Protein AF-A0AAU2WTQ1-F1 (afdb_monomer_lite)

Foldseek 3Di:
DDDCPPDPDALADAAADADPDPLQVLVLVLLVVCCVAFVDKDWPFKFKFKWKDAAPDDKIATPGARWHQFQLVRLLVVLVVLQVCLQPPDPALVLNVQSQVSSVCLQADSDQWDDRPRMIMGIFMWTKMWTDDPRDTAADTPSADDDPDLDLDPVDDDDFHSVRPMGDSPDHDHPSQVVVQVVCLQDADDDPVDDPLRRVLRNVLCVAQSGKDKGGKWKAKWWDDVVDTHTPDTTHSYLSVNLSVVLCCLQPNVQPDDDDPDDDHNVLSVVQSVVSVVDPPDQWDCGPNIIMGTHTMIIMWTAHPVGTDHDTPPGDHPDGRRDDAADAHSVSDGDPPD

Structure (mmCIF, N/CA/C/O backbone):
data_AF-A0AAU2WTQ1-F1
#
_entry.id   AF-A0AAU2WTQ1-F1
#
loop_
_atom_site.group_PDB
_atom_site.id
_atom_site.type_symbol
_atom_site.label_atom_id
_atom_site.label_alt_id
_atom_site.label_comp_id
_atom_site.label_asym_id
_atom_site.label_entity_id
_atom_site.label_seq_id
_atom_site.pdbx_PDB_ins_code
_atom_site.Cartn_x
_atom_site.Cartn_y
_atom_site.Cartn_z
_atom_site.occupancy
_atom_site.B_iso_or_equiv
_atom_site.auth_seq_id
_atom_site.auth_comp_id
_atom_site.auth_asym_id
_atom_site.auth_atom_id
_atom_site.pdbx_PDB_model_num
ATOM 1 N N . MET A 1 1 ? -28.868 28.189 7.511 1.00 34.69 1 MET A N 1
ATOM 2 C CA . MET A 1 1 ? -28.272 27.122 8.342 1.00 34.69 1 MET A CA 1
ATOM 3 C C . MET A 1 1 ? -29.114 25.874 8.141 1.00 34.69 1 MET A C 1
ATOM 5 O O . MET A 1 1 ? -30.040 25.641 8.902 1.00 34.69 1 MET A O 1
ATOM 9 N N . GLY A 1 2 ? -28.890 25.174 7.028 1.00 33.44 2 GLY A N 1
ATOM 10 C CA . GLY A 1 2 ? -29.500 23.871 6.776 1.00 33.44 2 GLY A CA 1
ATOM 11 C C . GLY A 1 2 ? -28.525 22.816 7.266 1.00 33.44 2 GLY A C 1
ATOM 12 O O . GLY A 1 2 ? -27.345 22.890 6.929 1.00 33.44 2 GLY A O 1
ATOM 13 N N . SER A 1 3 ? -28.996 21.916 8.120 1.00 38.94 3 SER A N 1
ATOM 14 C CA . SER A 1 3 ? -28.283 20.702 8.490 1.00 38.94 3 SER A CA 1
ATOM 15 C C . SER A 1 3 ? -27.959 19.929 7.216 1.00 38.94 3 SER A C 1
ATOM 17 O O . SER A 1 3 ? -28.867 19.487 6.514 1.00 38.94 3 SER A O 1
ATOM 19 N N . ASP A 1 4 ? -26.670 19.825 6.911 1.00 38.97 4 ASP A N 1
ATOM 20 C CA . ASP A 1 4 ? -26.111 19.071 5.792 1.00 38.97 4 ASP A CA 1
ATOM 21 C C . ASP A 1 4 ? -26.213 17.569 6.114 1.00 38.97 4 ASP A C 1
ATOM 23 O O . ASP A 1 4 ? -25.229 16.884 6.395 1.00 38.97 4 ASP A O 1
ATOM 27 N N . GLU A 1 5 ? -27.449 17.067 6.192 1.00 43.62 5 GLU A N 1
ATOM 28 C CA . GLU A 1 5 ? -27.736 15.638 6.245 1.00 43.62 5 GLU A CA 1
ATOM 29 C C . GLU A 1 5 ? -27.363 15.065 4.878 1.00 43.62 5 GLU A C 1
ATOM 31 O O . GLU A 1 5 ? -28.159 15.039 3.937 1.00 43.62 5 GLU A O 1
ATOM 36 N N . LYS A 1 6 ? -26.097 14.651 4.744 1.00 50.25 6 LYS A N 1
ATOM 37 C CA . LYS A 1 6 ? -25.659 13.855 3.599 1.00 50.25 6 LYS A CA 1
ATOM 38 C C . LYS A 1 6 ? -26.576 12.629 3.516 1.00 50.25 6 LYS A C 1
ATOM 40 O O . LYS A 1 6 ? -26.685 11.917 4.517 1.00 50.25 6 LYS A O 1
ATOM 45 N N . PRO A 1 7 ? -27.223 12.369 2.366 1.00 51.31 7 PRO A N 1
ATOM 46 C CA . PRO A 1 7 ? -28.137 11.245 2.251 1.00 51.31 7 PRO A CA 1
ATOM 47 C C . PRO A 1 7 ? -27.413 9.945 2.600 1.00 51.31 7 PRO A C 1
ATOM 49 O O . PRO A 1 7 ? -26.247 9.764 2.235 1.00 51.31 7 PRO A O 1
ATOM 52 N N . ASP A 1 8 ? -28.100 9.041 3.300 1.00 58.44 8 ASP A N 1
ATOM 53 C CA . ASP A 1 8 ? -27.553 7.729 3.633 1.00 58.44 8 ASP A CA 1
ATOM 54 C C . ASP A 1 8 ? -27.621 6.805 2.414 1.00 58.44 8 ASP A C 1
ATOM 56 O O . ASP A 1 8 ? -28.476 5.927 2.288 1.00 58.44 8 ASP A O 1
ATOM 60 N N . TRP A 1 9 ? -26.750 7.074 1.444 1.00 58.81 9 TRP A N 1
ATOM 61 C CA . TRP A 1 9 ? -26.576 6.206 0.292 1.00 58.81 9 TRP A CA 1
ATOM 62 C C . TRP A 1 9 ? -26.014 4.862 0.761 1.00 58.81 9 TRP A C 1
ATOM 64 O O . TRP A 1 9 ? -25.119 4.831 1.615 1.00 58.81 9 TRP A O 1
ATOM 74 N N . PRO A 1 10 ? -26.485 3.740 0.194 1.00 64.00 10 PRO A N 1
ATOM 75 C CA . PRO A 1 10 ? -25.871 2.463 0.491 1.00 64.00 10 PRO A CA 1
ATOM 76 C C . PRO A 1 10 ? -24.393 2.493 0.086 1.00 64.00 10 PRO A C 1
ATOM 78 O O . PRO A 1 10 ? -24.037 3.067 -0.940 1.00 64.00 10 PRO A O 1
ATOM 81 N N . VAL A 1 11 ? -23.539 1.817 0.860 1.00 63.97 11 VAL A N 1
ATOM 82 C CA . VAL A 1 11 ? -22.074 1.744 0.655 1.00 63.97 11 VAL A CA 1
ATOM 83 C C . VAL A 1 11 ? -21.639 1.287 -0.747 1.00 63.97 11 VAL A C 1
ATOM 85 O O . VAL A 1 11 ? -20.479 1.459 -1.107 1.00 63.97 11 VAL A O 1
ATOM 88 N N . TRP A 1 12 ? -22.546 0.718 -1.543 1.00 67.44 12 TRP A N 1
ATOM 89 C CA . TRP A 1 12 ? -22.294 0.287 -2.920 1.00 67.44 12 TRP A CA 1
ATOM 90 C C . TRP A 1 12 ? -22.603 1.342 -3.992 1.00 67.44 12 TRP A C 1
ATOM 92 O O . TRP A 1 12 ? -22.243 1.143 -5.153 1.00 67.44 12 TRP A O 1
ATOM 102 N N . ALA A 1 13 ? -23.243 2.463 -3.650 1.00 80.00 13 ALA A N 1
ATOM 103 C CA . ALA A 1 13 ? -23.482 3.541 -4.603 1.00 80.00 13 ALA A CA 1
ATOM 104 C C . ALA A 1 13 ? -22.187 4.331 -4.854 1.00 80.00 13 ALA A C 1
ATOM 106 O O . ALA A 1 13 ? -21.591 4.875 -3.929 1.00 80.00 13 ALA A O 1
ATOM 107 N N . THR A 1 14 ? -21.760 4.425 -6.116 1.00 86.12 14 THR A N 1
ATOM 108 C CA . THR A 1 14 ? -20.641 5.295 -6.509 1.00 86.12 14 THR A CA 1
ATOM 109 C C . THR A 1 14 ? -21.180 6.667 -6.887 1.00 86.12 14 THR A C 1
ATOM 111 O O . THR A 1 14 ? -21.911 6.800 -7.868 1.00 86.12 14 THR A O 1
ATOM 114 N N . LEU A 1 15 ? -20.817 7.689 -6.113 1.00 90.88 15 LEU A N 1
ATOM 115 C CA . LEU A 1 15 ? -21.123 9.078 -6.447 1.00 90.88 15 LEU A CA 1
ATOM 116 C C . LEU A 1 15 ? -20.116 9.589 -7.480 1.00 90.88 15 LEU A C 1
ATOM 118 O O . LEU A 1 15 ? -18.910 9.412 -7.311 1.00 90.88 15 LEU A O 1
ATOM 122 N N . VAL A 1 16 ? -20.614 10.220 -8.543 1.00 94.12 16 VAL A N 1
ATOM 123 C CA . VAL A 1 16 ? -19.789 10.725 -9.648 1.00 94.12 16 VAL A CA 1
ATOM 124 C C . VAL A 1 16 ? -19.937 12.234 -9.748 1.00 94.12 16 VAL A C 1
ATOM 126 O O . VAL A 1 16 ? -21.055 12.736 -9.863 1.00 94.12 16 VAL A O 1
ATOM 129 N N . SER A 1 17 ? -18.808 12.938 -9.751 1.00 93.19 17 SER A N 1
ATOM 130 C CA . SER A 1 17 ? -18.741 14.382 -9.974 1.00 93.19 17 SER A CA 1
ATOM 131 C C . SER A 1 17 ? -17.830 14.673 -11.167 1.00 93.19 17 SER A C 1
ATOM 133 O O . SER A 1 17 ? -16.712 14.153 -11.213 1.00 93.19 17 SER A O 1
ATOM 135 N N . PRO A 1 18 ? -18.269 15.483 -12.146 1.00 90.44 18 PRO A N 1
ATOM 136 C CA . PRO A 1 18 ? -17.399 15.886 -13.243 1.00 90.44 18 PRO A CA 1
ATOM 137 C C . PRO A 1 18 ? -16.241 16.750 -12.718 1.00 90.44 18 PRO A C 1
ATOM 139 O O . PRO A 1 18 ? -16.419 17.460 -11.725 1.00 90.44 18 PRO A O 1
ATOM 142 N N . PRO A 1 19 ? -15.068 16.722 -13.377 1.00 90.25 19 PRO A N 1
ATOM 143 C CA . PRO A 1 19 ? -13.964 17.595 -13.006 1.00 90.25 19 PRO A CA 1
ATOM 144 C C . PRO A 1 19 ? -14.358 19.065 -13.191 1.00 90.25 19 PRO A C 1
ATOM 146 O O . PRO A 1 19 ? -14.864 19.462 -14.241 1.00 90.25 19 PRO A O 1
ATOM 149 N N . ASP A 1 20 ? -14.101 19.871 -12.167 1.00 92.31 20 ASP A N 1
ATOM 150 C CA . ASP A 1 20 ? -14.441 21.294 -12.078 1.00 92.31 20 ASP A CA 1
ATOM 151 C C . ASP A 1 20 ? -13.202 22.212 -12.049 1.00 92.31 20 ASP A C 1
ATOM 153 O O . ASP A 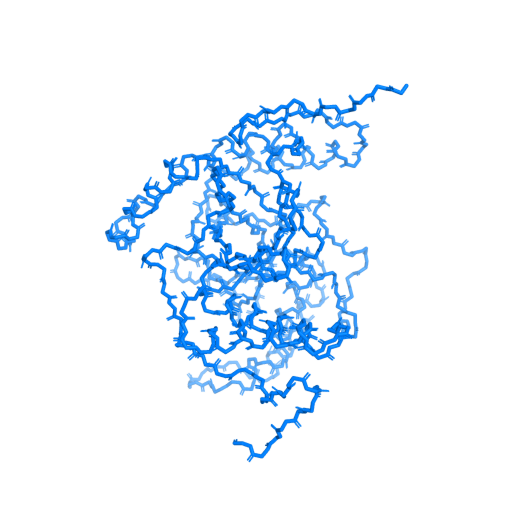1 20 ? -13.329 23.436 -12.020 1.00 92.31 20 ASP A O 1
ATOM 157 N N . HIS A 1 21 ? -11.996 21.635 -12.106 1.00 94.06 21 HIS A N 1
ATOM 158 C CA . HIS A 1 21 ? -10.719 22.343 -12.056 1.00 94.06 21 HIS A CA 1
ATOM 159 C C . HIS A 1 21 ? -9.769 21.850 -13.170 1.00 94.06 21 HIS A C 1
ATOM 161 O O . HIS A 1 21 ? -9.765 20.660 -13.486 1.00 94.06 21 HIS A O 1
ATOM 167 N N . PRO A 1 22 ? -8.902 22.701 -13.759 1.00 93.69 22 PRO A N 1
ATOM 168 C CA . PRO A 1 22 ? -8.008 22.286 -14.848 1.00 93.69 22 PRO A CA 1
ATOM 169 C C . PRO A 1 22 ? -7.112 21.087 -14.513 1.00 93.69 22 PRO A C 1
ATOM 171 O O . PRO A 1 22 ? -6.908 20.214 -15.349 1.00 93.69 22 PRO A O 1
ATOM 174 N N . VAL A 1 23 ? -6.615 21.014 -13.274 1.00 93.19 23 VAL A N 1
ATOM 175 C CA . VAL A 1 23 ? -5.785 19.887 -12.811 1.00 93.19 23 VAL A CA 1
ATOM 176 C C . VAL A 1 23 ? -6.588 18.584 -12.761 1.00 93.19 23 VAL A C 1
ATOM 178 O O . VAL A 1 23 ? -6.096 17.550 -13.203 1.00 93.19 23 VAL A O 1
ATOM 181 N N . THR A 1 24 ? -7.833 18.621 -12.272 1.00 93.38 24 THR A N 1
ATOM 182 C CA . THR A 1 24 ? -8.685 17.424 -12.213 1.00 93.38 24 THR A CA 1
ATOM 183 C C . THR A 1 24 ? -9.165 17.013 -13.604 1.00 93.38 24 THR A C 1
ATOM 185 O O . THR A 1 24 ? -9.258 15.823 -13.883 1.00 93.38 24 THR A O 1
ATOM 188 N N . ALA A 1 25 ? -9.377 17.970 -14.512 1.00 95.81 25 ALA A N 1
ATOM 189 C CA . ALA A 1 25 ? -9.691 17.696 -15.913 1.00 95.81 25 ALA A CA 1
ATOM 190 C C . ALA A 1 25 ? -8.515 17.054 -16.672 1.00 95.81 25 ALA A C 1
ATOM 192 O O . ALA A 1 25 ? -8.731 16.136 -17.461 1.00 95.81 25 ALA A O 1
ATOM 193 N N . ALA A 1 26 ? -7.278 17.496 -16.418 1.00 97.12 26 ALA A N 1
ATOM 194 C CA . ALA A 1 26 ? -6.084 16.875 -16.991 1.00 97.12 26 ALA A CA 1
ATOM 195 C C . ALA A 1 26 ? -5.896 15.437 -16.481 1.00 97.12 26 ALA A C 1
ATOM 197 O O . ALA A 1 26 ? -5.699 14.531 -17.284 1.00 97.12 26 ALA A O 1
ATOM 198 N N . ALA A 1 27 ? -6.044 15.212 -15.170 1.00 96.12 27 ALA A N 1
ATOM 199 C CA . ALA A 1 27 ? -5.959 13.872 -14.585 1.00 96.12 27 ALA A CA 1
ATOM 200 C C . ALA A 1 27 ? -7.034 12.917 -15.135 1.00 96.12 27 ALA A C 1
ATOM 202 O O . ALA A 1 27 ? -6.769 11.737 -15.361 1.00 96.12 27 ALA A O 1
ATOM 203 N N . GLU A 1 28 ? -8.238 13.431 -15.393 1.00 97.25 28 GLU A N 1
ATOM 204 C CA . GLU A 1 28 ? -9.318 12.673 -16.026 1.00 97.25 28 GLU A CA 1
ATOM 205 C C . GLU A 1 28 ? -8.985 12.285 -17.478 1.00 97.25 28 GLU A C 1
ATOM 207 O O . GLU A 1 28 ? -9.246 11.153 -17.891 1.00 97.25 28 GLU A O 1
ATOM 212 N N . ALA A 1 29 ? -8.384 13.198 -18.250 1.00 97.56 29 ALA A N 1
ATOM 213 C CA . ALA A 1 29 ? -7.937 12.920 -19.615 1.00 97.56 29 ALA A CA 1
ATOM 214 C C . ALA A 1 29 ? -6.813 11.869 -19.642 1.00 97.56 29 ALA A C 1
ATOM 216 O O . ALA A 1 29 ? -6.923 10.885 -20.374 1.00 97.56 29 ALA A O 1
ATOM 217 N N . ASP A 1 30 ? -5.805 12.010 -18.776 1.00 97.25 30 ASP A N 1
ATOM 218 C CA . ASP A 1 30 ? -4.721 11.032 -18.623 1.00 97.25 30 ASP A CA 1
ATOM 219 C C . ASP A 1 30 ? -5.266 9.646 -18.240 1.00 97.25 30 ASP A C 1
ATOM 221 O O . ASP A 1 30 ? -4.819 8.624 -18.765 1.00 97.25 30 ASP A O 1
ATOM 225 N N . ALA A 1 31 ? -6.262 9.589 -17.347 1.00 96.50 31 ALA A N 1
ATOM 226 C CA . ALA A 1 31 ? -6.908 8.337 -16.964 1.00 96.50 31 ALA A CA 1
ATOM 227 C C . ALA A 1 31 ? -7.672 7.684 -18.123 1.00 96.50 31 ALA A C 1
ATOM 229 O O . ALA A 1 31 ? -7.636 6.460 -18.271 1.00 96.50 31 ALA A O 1
ATOM 230 N N . ARG A 1 32 ? -8.334 8.484 -18.963 1.00 97.19 32 ARG A N 1
ATOM 231 C CA . ARG A 1 32 ? -9.023 8.000 -20.163 1.00 97.19 32 ARG A CA 1
ATOM 232 C C . ARG A 1 32 ? -8.041 7.433 -21.187 1.00 97.19 32 ARG A C 1
ATOM 234 O O . ARG A 1 32 ? -8.280 6.343 -21.708 1.00 97.19 32 ARG A O 1
ATOM 241 N N . ASP A 1 33 ? -6.955 8.148 -21.459 1.00 97.38 33 ASP A N 1
ATOM 242 C CA . ASP A 1 33 ? -5.932 7.718 -22.416 1.00 97.38 33 ASP A CA 1
ATOM 243 C C . ASP A 1 33 ? -5.234 6.439 -21.940 1.00 97.38 33 ASP A C 1
ATOM 245 O O . ASP A 1 33 ? -5.037 5.501 -22.718 1.00 97.38 33 ASP A O 1
ATOM 249 N N . ALA A 1 34 ? -4.934 6.356 -20.641 1.00 95.81 34 ALA A N 1
ATOM 250 C CA . ALA A 1 34 ? -4.391 5.152 -20.032 1.00 95.81 34 ALA A CA 1
ATOM 251 C C . ALA A 1 34 ? -5.350 3.960 -20.152 1.00 95.81 34 ALA A C 1
ATOM 253 O O . ALA A 1 34 ? -4.924 2.894 -20.588 1.00 95.81 34 ALA A O 1
ATOM 254 N N . ALA A 1 35 ? -6.640 4.134 -19.850 1.00 94.81 35 ALA A N 1
ATOM 255 C CA . ALA A 1 35 ? -7.633 3.064 -19.968 1.00 94.81 35 ALA A CA 1
ATOM 256 C C . ALA A 1 35 ? -7.816 2.574 -21.417 1.00 94.81 35 ALA A C 1
ATOM 258 O O . ALA A 1 35 ? -8.047 1.388 -21.646 1.00 94.81 35 ALA A O 1
ATOM 259 N N . ALA A 1 36 ? -7.682 3.465 -22.405 1.00 95.44 36 ALA A N 1
ATOM 260 C CA . ALA A 1 36 ? -7.720 3.089 -23.818 1.00 95.44 36 ALA A CA 1
ATOM 261 C C . ALA A 1 36 ? -6.484 2.278 -24.245 1.00 95.44 36 ALA A C 1
ATOM 263 O O . ALA A 1 36 ? -6.581 1.422 -25.125 1.00 95.44 36 ALA A O 1
ATOM 264 N N . ARG A 1 37 ? -5.326 2.548 -23.631 1.00 95.25 37 ARG A N 1
ATOM 265 C CA . ARG A 1 37 ? -4.054 1.887 -23.946 1.00 95.25 37 ARG A CA 1
ATOM 266 C C . ARG A 1 37 ? -3.840 0.589 -23.170 1.00 95.25 37 ARG A C 1
ATOM 268 O O . ARG A 1 37 ? -3.276 -0.349 -23.720 1.00 95.25 37 ARG A O 1
ATOM 275 N N . PHE A 1 38 ? -4.258 0.534 -21.911 1.00 94.44 38 PHE A N 1
ATOM 276 C CA . PHE A 1 38 ? -4.009 -0.581 -21.003 1.00 94.44 38 PHE A CA 1
ATOM 277 C C . PHE A 1 38 ? -5.322 -1.252 -20.588 1.00 94.44 38 PHE A C 1
ATOM 279 O O . PHE A 1 38 ? -5.911 -0.938 -19.559 1.00 94.44 38 PHE A O 1
ATOM 286 N N . GLY A 1 39 ? -5.784 -2.191 -21.419 1.00 87.75 39 GLY A N 1
ATOM 287 C CA . GLY A 1 39 ? -7.066 -2.885 -21.233 1.00 87.75 39 GLY A CA 1
ATOM 288 C C . GLY A 1 39 ? -7.010 -4.180 -20.413 1.00 87.75 39 GLY A C 1
ATOM 289 O O . GLY A 1 39 ? -8.051 -4.784 -20.153 1.00 87.75 39 GLY A O 1
ATOM 290 N N . HIS A 1 40 ? -5.820 -4.641 -20.019 1.00 92.62 40 HIS A N 1
ATOM 291 C CA . HIS A 1 40 ? -5.639 -5.856 -19.221 1.00 92.62 40 HIS A CA 1
ATOM 292 C C . HIS A 1 40 ? -4.912 -5.539 -17.921 1.00 92.62 40 HIS A C 1
ATOM 294 O O . HIS A 1 40 ? -4.195 -4.550 -17.831 1.00 92.62 40 HIS A O 1
ATOM 300 N N . PHE A 1 41 ? -5.041 -6.398 -16.914 1.00 93.56 41 PHE A N 1
ATOM 301 C CA . PHE A 1 41 ? -4.258 -6.288 -15.688 1.00 93.56 41 PHE A CA 1
ATOM 302 C C . PHE A 1 41 ? -3.826 -7.661 -15.186 1.00 93.56 41 PHE A C 1
ATOM 304 O O . PHE A 1 41 ? -4.448 -8.687 -15.476 1.00 93.56 41 PHE A O 1
ATOM 311 N N . VAL A 1 42 ? -2.758 -7.665 -14.396 1.00 91.75 42 VAL A N 1
ATOM 312 C CA . VAL A 1 42 ? -2.278 -8.837 -13.669 1.00 91.75 42 VAL A CA 1
ATOM 313 C C . VAL A 1 42 ? -2.430 -8.572 -12.181 1.00 91.75 42 VAL A C 1
ATOM 315 O O . VAL A 1 42 ? -1.971 -7.547 -11.683 1.00 91.75 42 VAL A O 1
ATOM 318 N N . VAL A 1 43 ? -3.050 -9.514 -11.470 1.00 93.12 43 VAL A N 1
ATOM 319 C CA . VAL A 1 43 ? -3.096 -9.486 -10.007 1.00 93.12 43 VAL A CA 1
ATOM 320 C C . VAL A 1 43 ? -1.783 -10.017 -9.447 1.00 93.12 43 VAL A C 1
ATOM 322 O O . VAL A 1 43 ? -1.394 -11.154 -9.735 1.00 93.12 43 VAL A O 1
ATOM 325 N N . ARG A 1 44 ? -1.124 -9.191 -8.637 1.00 90.38 44 ARG A N 1
ATOM 326 C CA . ARG A 1 44 ? 0.140 -9.496 -7.965 1.00 90.38 44 ARG A CA 1
ATOM 327 C C . ARG A 1 44 ? -0.070 -10.257 -6.663 1.00 90.38 44 ARG A C 1
ATOM 329 O O . ARG A 1 44 ? 0.686 -11.183 -6.387 1.00 90.38 44 ARG A O 1
ATOM 336 N N . GLY A 1 45 ? -1.122 -9.921 -5.926 1.00 91.19 45 GLY A N 1
ATOM 337 C CA . GLY A 1 45 ? -1.475 -10.574 -4.672 1.00 91.19 45 GLY A CA 1
ATOM 338 C C . GLY A 1 45 ? -2.119 -9.607 -3.682 1.00 91.19 45 GLY A C 1
ATOM 339 O O . GLY A 1 45 ? -2.305 -8.431 -4.007 1.00 91.19 45 GLY A O 1
ATOM 340 N N . PRO A 1 46 ? -2.483 -10.107 -2.493 1.00 96.75 46 PRO A N 1
ATOM 341 C CA . PRO A 1 46 ? -2.973 -9.259 -1.423 1.00 96.75 46 PRO A CA 1
ATOM 342 C C . PRO A 1 46 ? -1.857 -8.372 -0.863 1.00 96.75 46 PRO A C 1
ATOM 344 O O . PRO A 1 46 ? -0.705 -8.791 -0.756 1.00 96.75 46 PRO A O 1
ATOM 347 N N . VAL A 1 47 ? -2.236 -7.167 -0.458 1.00 98.12 47 VAL A N 1
ATOM 348 C CA . VAL A 1 47 ? -1.444 -6.281 0.392 1.00 98.12 47 VAL A CA 1
ATOM 349 C C . VAL A 1 47 ? -2.280 -5.819 1.580 1.00 98.12 47 VAL A C 1
ATOM 351 O O . VAL A 1 47 ? -3.502 -5.666 1.479 1.00 98.12 47 VAL A O 1
ATOM 354 N N . PHE A 1 48 ? -1.613 -5.581 2.704 1.00 98.75 48 PHE A N 1
ATOM 355 C CA . PHE A 1 48 ? -2.246 -5.284 3.982 1.00 98.75 48 PHE A CA 1
ATOM 356 C C . PHE A 1 48 ? -1.758 -3.962 4.561 1.00 98.75 48 PHE A C 1
ATOM 358 O O . PHE A 1 48 ? -0.622 -3.538 4.340 1.00 98.75 48 PHE A O 1
ATOM 365 N N . GLY A 1 49 ? -2.638 -3.314 5.315 1.00 98.44 49 GLY A N 1
ATOM 366 C CA . GLY A 1 49 ? -2.344 -2.107 6.078 1.00 98.44 49 GLY A CA 1
ATOM 367 C C . GLY A 1 49 ? -3.214 -2.023 7.325 1.00 98.44 49 GLY A C 1
ATOM 368 O O . GLY A 1 49 ? -3.980 -2.937 7.634 1.00 98.44 49 GLY A O 1
ATOM 369 N N . LEU A 1 50 ? -3.122 -0.903 8.036 1.00 98.69 50 LEU A N 1
ATOM 370 C CA . LEU A 1 50 ? -3.908 -0.651 9.243 1.00 98.69 50 LEU A CA 1
ATOM 371 C C . LEU A 1 50 ? -4.787 0.572 9.029 1.00 98.69 50 LEU A C 1
ATOM 373 O O . LEU A 1 50 ? -4.279 1.632 8.667 1.00 98.69 50 LEU A O 1
ATOM 377 N N . ALA A 1 51 ? -6.078 0.457 9.325 1.00 98.62 51 ALA A N 1
ATOM 378 C CA . ALA A 1 51 ? -6.989 1.591 9.356 1.00 98.62 51 ALA A CA 1
ATOM 379 C C . ALA A 1 51 ? -7.652 1.741 10.727 1.00 98.62 51 ALA A C 1
ATOM 381 O O . ALA A 1 51 ? -7.788 0.780 11.484 1.00 98.62 51 ALA A O 1
ATOM 382 N N . ALA A 1 52 ? -8.088 2.957 11.039 1.00 98.31 52 ALA A N 1
ATOM 383 C CA . ALA A 1 52 ? -8.840 3.255 12.244 1.00 98.31 52 ALA A CA 1
ATOM 384 C C . ALA A 1 52 ? -10.070 4.112 11.955 1.00 98.31 52 ALA A C 1
ATOM 386 O O . ALA A 1 52 ? -10.078 4.946 11.047 1.00 98.31 52 ALA A O 1
ATOM 387 N N . ARG A 1 53 ? -11.105 3.923 12.767 1.00 97.56 53 ARG A N 1
ATOM 388 C CA . ARG A 1 53 ? -12.344 4.693 12.736 1.00 97.56 53 ARG A CA 1
ATOM 389 C C . ARG A 1 53 ? -12.725 5.069 14.158 1.00 97.56 53 ARG A C 1
ATOM 391 O O . ARG A 1 53 ? -12.887 4.197 15.011 1.00 97.56 53 ARG A O 1
ATOM 398 N N . ALA A 1 54 ? -12.844 6.367 14.414 1.00 96.44 54 ALA A N 1
ATOM 399 C CA . ALA A 1 54 ? -13.345 6.846 15.694 1.00 96.44 54 ALA A CA 1
ATOM 400 C C . ALA A 1 54 ? -14.853 6.581 15.814 1.00 96.44 54 ALA A C 1
ATOM 402 O O . ALA A 1 54 ? -15.572 6.516 14.811 1.00 96.44 54 ALA A O 1
ATOM 403 N N . GLU A 1 55 ? -15.334 6.448 17.045 1.00 92.62 55 GLU A N 1
ATOM 404 C CA . GLU A 1 55 ? -16.757 6.337 17.342 1.00 92.62 55 GLU A CA 1
ATOM 405 C C . GLU A 1 55 ? -17.556 7.490 16.704 1.00 92.62 55 GLU A C 1
ATOM 407 O O . GLU A 1 55 ? -17.121 8.641 16.670 1.00 92.62 55 GLU A O 1
ATOM 412 N N . GLY A 1 56 ? -18.709 7.162 16.118 1.00 88.88 56 GLY A N 1
ATOM 413 C CA . GLY A 1 56 ? -19.558 8.121 15.402 1.00 88.88 56 GLY A CA 1
ATOM 414 C C . GLY A 1 56 ? -19.065 8.535 14.008 1.00 88.88 56 GLY A C 1
ATOM 415 O O . GLY A 1 56 ? -19.818 9.173 13.274 1.00 88.88 56 GLY A O 1
ATOM 416 N N . GLN A 1 57 ? -17.852 8.157 13.587 1.00 89.88 57 GLN A N 1
ATOM 417 C CA . GLN A 1 57 ? -17.369 8.423 12.227 1.00 89.88 57 GLN A CA 1
ATOM 418 C C . GLN A 1 57 ? -17.740 7.293 11.260 1.00 89.88 57 GLN A C 1
ATOM 420 O O . GLN A 1 57 ? -17.765 6.115 11.626 1.00 89.88 57 GLN A O 1
ATOM 425 N N . ARG A 1 58 ? -18.005 7.649 9.995 1.00 86.69 58 ARG A N 1
ATOM 426 C CA . ARG A 1 58 ? -18.249 6.685 8.903 1.00 86.69 58 ARG A CA 1
ATOM 427 C C . ARG A 1 58 ? -16.968 6.285 8.172 1.00 86.69 58 ARG A C 1
ATOM 429 O O . ARG A 1 58 ? -16.816 5.128 7.798 1.00 86.69 58 ARG A O 1
ATOM 436 N N . SER A 1 59 ? -16.065 7.239 7.973 1.00 93.81 59 SER A N 1
ATOM 437 C CA . SER A 1 59 ? -14.835 7.063 7.205 1.00 93.81 59 SER A CA 1
ATOM 438 C C . SER A 1 59 ? -13.734 6.397 8.024 1.00 93.81 59 SER A C 1
ATOM 440 O O . SER A 1 59 ? -13.598 6.667 9.219 1.00 93.81 59 SER A O 1
ATOM 442 N N . TRP A 1 60 ? -12.900 5.601 7.364 1.00 97.69 60 TRP A N 1
ATOM 443 C CA . TRP A 1 60 ? -11.709 5.011 7.970 1.00 97.69 60 TRP A CA 1
ATOM 444 C C . TRP A 1 60 ? -10.472 5.807 7.571 1.00 97.69 60 TRP A C 1
ATOM 446 O O . TRP A 1 60 ? -10.317 6.162 6.408 1.00 97.69 60 TRP A O 1
ATOM 456 N N . ARG A 1 61 ? -9.572 6.074 8.513 1.00 98.12 61 ARG A N 1
ATOM 457 C CA . ARG A 1 61 ? -8.264 6.673 8.232 1.00 98.12 61 ARG A CA 1
ATOM 458 C C . ARG A 1 61 ? -7.206 5.583 8.196 1.00 98.12 61 ARG A C 1
ATOM 460 O O . ARG A 1 61 ? -7.113 4.806 9.144 1.00 98.12 61 ARG A O 1
ATOM 467 N N . VAL A 1 62 ? -6.400 5.548 7.143 1.00 98.31 62 VAL A N 1
ATOM 468 C CA . VAL A 1 62 ? -5.242 4.652 7.061 1.00 98.31 62 VAL A CA 1
ATOM 469 C C . VAL A 1 62 ? -4.148 5.174 7.997 1.00 98.31 62 VAL A C 1
ATOM 471 O O . VAL A 1 62 ? -3.797 6.350 7.967 1.00 98.31 62 VAL A O 1
ATOM 474 N N . LEU A 1 63 ? -3.664 4.308 8.886 1.00 97.81 63 LEU A N 1
ATOM 475 C CA . LEU A 1 63 ? -2.617 4.593 9.875 1.00 97.81 63 LEU A CA 1
ATOM 476 C C . LEU A 1 63 ? -1.253 4.023 9.475 1.00 97.81 63 LEU A C 1
ATOM 478 O O . LEU A 1 63 ? -0.221 4.558 9.885 1.00 97.81 63 LEU A O 1
ATOM 482 N N . THR A 1 64 ? -1.274 2.931 8.712 1.00 97.50 64 THR A N 1
ATOM 483 C CA . THR A 1 64 ? -0.110 2.287 8.102 1.00 97.50 64 THR A CA 1
ATOM 484 C C . THR A 1 64 ? -0.479 1.935 6.671 1.00 97.50 64 THR A C 1
ATOM 486 O O . THR A 1 64 ? -1.558 1.379 6.452 1.00 97.50 64 THR A O 1
ATOM 489 N N . ALA A 1 65 ? 0.414 2.253 5.732 1.00 97.88 65 ALA A N 1
ATOM 490 C CA . ALA A 1 65 ? 0.219 2.036 4.304 1.00 97.88 65 ALA A CA 1
ATOM 491 C C . ALA A 1 65 ? -0.279 0.622 3.980 1.00 97.88 65 ALA A C 1
ATOM 493 O O . ALA A 1 65 ? 0.147 -0.359 4.593 1.00 97.88 65 ALA A O 1
ATOM 494 N N . VAL A 1 66 ? -1.169 0.525 2.992 1.00 98.38 66 VAL A N 1
ATOM 495 C CA . VAL A 1 66 ? -1.698 -0.751 2.501 1.00 98.38 66 VAL A CA 1
ATOM 496 C C . VAL A 1 66 ? -0.711 -1.304 1.475 1.00 98.38 66 VAL A C 1
ATOM 498 O O . VAL A 1 66 ? -0.868 -1.104 0.267 1.00 98.38 66 VAL A O 1
ATOM 501 N N . SER A 1 67 ? 0.371 -1.901 1.976 1.00 97.00 67 SER A N 1
ATOM 502 C CA . SER A 1 67 ? 1.520 -2.343 1.171 1.00 97.00 67 SER A CA 1
ATOM 503 C C . SER A 1 67 ? 2.254 -3.572 1.712 1.00 97.00 67 SER A C 1
ATOM 505 O O . SER A 1 67 ? 3.143 -4.079 1.032 1.00 97.00 67 SER A O 1
ATOM 507 N N . SER A 1 68 ? 1.945 -4.038 2.923 1.00 96.25 68 SER A N 1
ATOM 508 C CA . SER A 1 68 ? 2.613 -5.208 3.507 1.00 96.25 68 SER A CA 1
ATOM 509 C C . SER A 1 68 ? 2.162 -6.490 2.814 1.00 96.25 68 SER A C 1
ATOM 511 O O . SER A 1 68 ? 0.989 -6.616 2.481 1.00 96.25 68 SER A O 1
ATOM 513 N N . GLY A 1 69 ? 3.072 -7.442 2.602 1.00 94.75 69 GLY A N 1
ATOM 514 C CA . GLY A 1 69 ? 2.766 -8.702 1.908 1.00 94.75 69 GLY A CA 1
ATOM 515 C C . GLY A 1 69 ? 2.025 -9.738 2.759 1.00 94.75 69 GLY A C 1
ATOM 516 O O . GLY A 1 69 ? 1.547 -10.732 2.219 1.00 94.75 69 GLY A O 1
ATOM 517 N N . ASP A 1 70 ? 1.922 -9.512 4.067 1.00 95.75 70 ASP A N 1
ATOM 518 C CA . ASP A 1 70 ? 1.282 -10.410 5.024 1.00 95.75 70 ASP A CA 1
ATOM 519 C C . ASP A 1 70 ? 0.417 -9.632 6.043 1.00 95.75 70 ASP A C 1
ATOM 521 O O . ASP A 1 70 ? 0.688 -8.452 6.313 1.00 95.75 70 ASP A O 1
ATOM 525 N N . PRO A 1 71 ? -0.625 -10.263 6.618 1.00 98.12 71 PRO A N 1
ATOM 526 C CA . PRO A 1 71 ? -1.487 -9.616 7.604 1.00 98.12 71 PRO A CA 1
ATOM 527 C C . PRO A 1 71 ? -0.785 -9.297 8.927 1.00 98.12 71 PRO A C 1
ATOM 529 O O . PRO A 1 71 ? -1.083 -8.267 9.542 1.00 98.12 71 PRO A O 1
ATOM 532 N N . GLN A 1 72 ? 0.138 -10.154 9.376 1.00 98.06 72 GLN A N 1
ATOM 533 C CA . GLN A 1 72 ? 0.804 -10.002 10.670 1.00 98.06 72 GLN A CA 1
ATOM 534 C C . GLN A 1 72 ? 1.587 -8.687 10.763 1.00 98.06 72 GLN A C 1
ATOM 536 O O . GLN A 1 72 ? 1.459 -7.982 11.760 1.00 98.06 72 GLN A O 1
ATOM 541 N N . SER A 1 73 ? 2.255 -8.259 9.691 1.00 97.19 73 SER A N 1
ATOM 542 C CA . SER A 1 73 ? 2.911 -6.945 9.604 1.00 97.19 73 SER A CA 1
ATOM 543 C C . SER A 1 73 ? 1.970 -5.764 9.927 1.00 97.19 73 SER A C 1
ATOM 545 O O . SER A 1 73 ? 2.374 -4.759 10.529 1.00 97.19 73 SER A O 1
ATOM 547 N N . ALA A 1 74 ? 0.690 -5.854 9.545 1.00 98.00 74 ALA A N 1
ATOM 548 C CA . ALA A 1 74 ? -0.310 -4.837 9.878 1.00 98.00 74 ALA A CA 1
ATOM 549 C C . ALA A 1 74 ? -0.771 -4.924 11.346 1.00 98.00 74 ALA A C 1
ATOM 551 O O . ALA A 1 74 ? -1.041 -3.888 11.965 1.00 98.00 74 ALA A O 1
ATOM 552 N N . ARG A 1 75 ? -0.810 -6.129 11.931 1.00 98.62 75 ARG A N 1
ATOM 553 C CA . ARG A 1 75 ? -1.085 -6.338 13.366 1.00 98.62 75 ARG A CA 1
ATOM 554 C C . ARG A 1 75 ? 0.059 -5.826 14.241 1.00 98.62 75 ARG A C 1
ATOM 556 O O . ARG A 1 75 ? -0.201 -5.107 15.202 1.00 98.62 75 ARG A O 1
ATOM 563 N N . ASP A 1 76 ? 1.306 -6.064 13.851 1.00 98.25 76 ASP A N 1
ATOM 564 C CA . ASP A 1 76 ? 2.497 -5.543 14.541 1.00 98.25 76 ASP A CA 1
ATOM 565 C C . ASP A 1 76 ? 2.537 -4.005 14.496 1.00 98.25 76 ASP A C 1
ATOM 567 O O . ASP A 1 76 ? 2.893 -3.323 15.467 1.00 98.25 76 ASP A O 1
ATOM 571 N N . SER A 1 77 ? 2.077 -3.427 13.382 1.00 97.50 77 SER A N 1
ATOM 572 C CA . SER A 1 77 ? 1.851 -1.983 13.278 1.00 97.50 77 SER A CA 1
ATOM 573 C C . SER A 1 77 ? 0.759 -1.502 14.240 1.00 97.50 77 SER A C 1
ATOM 575 O O . SER A 1 77 ? 0.929 -0.461 14.877 1.00 97.50 77 SER A O 1
ATOM 577 N N . MET A 1 78 ? -0.344 -2.247 14.386 1.00 98.56 78 MET A N 1
ATOM 578 C CA . MET A 1 78 ? -1.409 -1.937 15.349 1.00 98.56 78 MET A CA 1
ATOM 579 C C . MET A 1 78 ? -0.880 -1.960 16.784 1.00 98.56 78 MET A C 1
ATOM 581 O O . MET A 1 78 ? -1.087 -0.997 17.524 1.00 98.56 78 MET A O 1
ATOM 585 N N . GLN A 1 79 ? -0.138 -3.006 17.148 1.00 98.38 79 GLN A N 1
ATOM 586 C CA . GLN A 1 79 ? 0.506 -3.147 18.452 1.00 98.38 79 GLN A CA 1
ATOM 587 C C . GLN A 1 79 ? 1.432 -1.965 18.734 1.00 98.38 79 GLN A C 1
ATOM 589 O O . GLN A 1 79 ? 1.309 -1.323 19.776 1.00 98.38 79 GLN A O 1
ATOM 594 N N . SER A 1 80 ? 2.296 -1.618 17.777 1.00 98.31 80 SER A N 1
ATOM 595 C CA . SER A 1 80 ? 3.217 -0.488 17.903 1.00 98.31 80 SER A CA 1
ATOM 596 C C . SER A 1 80 ? 2.480 0.832 18.120 1.00 98.31 80 SER A C 1
ATOM 598 O O . SER A 1 80 ? 2.825 1.594 19.021 1.00 98.31 80 SER A O 1
ATOM 600 N N . LYS A 1 81 ? 1.423 1.104 17.343 1.00 98.19 81 LYS A N 1
ATOM 601 C CA . LYS A 1 81 ? 0.617 2.326 17.500 1.00 98.19 81 LYS A CA 1
ATOM 602 C C . LYS A 1 81 ? -0.042 2.399 18.878 1.00 98.19 81 LYS A C 1
ATOM 604 O O . LYS A 1 81 ? -0.034 3.464 19.490 1.00 98.19 81 LYS A O 1
ATOM 609 N N . LEU A 1 82 ? -0.592 1.292 19.375 1.00 98.56 82 LEU A N 1
ATOM 610 C CA . LEU A 1 82 ? -1.214 1.245 20.700 1.00 98.56 82 LEU A CA 1
ATOM 611 C C . LEU A 1 82 ? -0.183 1.395 21.826 1.00 98.56 82 LEU A C 1
ATOM 613 O O . LEU A 1 82 ? -0.459 2.094 22.800 1.00 98.56 82 LEU A O 1
ATOM 617 N N . TRP A 1 83 ? 1.006 0.809 21.672 1.00 98.62 83 TRP A N 1
ATOM 618 C CA . TRP A 1 83 ? 2.100 0.947 22.632 1.00 98.62 83 TRP A CA 1
ATOM 619 C C . TRP A 1 83 ? 2.611 2.394 22.705 1.00 98.62 83 TRP A C 1
ATOM 621 O O . TRP A 1 83 ? 2.687 2.958 23.795 1.00 98.62 83 TRP A O 1
ATOM 631 N N . PHE A 1 84 ? 2.864 3.050 21.564 1.00 98.38 84 PHE A N 1
ATOM 632 C CA . PHE A 1 84 ? 3.265 4.466 21.551 1.00 98.38 84 PHE A CA 1
ATOM 633 C C . PHE A 1 84 ? 2.164 5.380 22.091 1.00 98.38 84 PHE A C 1
ATOM 635 O O . PHE A 1 84 ? 2.450 6.298 22.851 1.00 98.38 84 PHE A O 1
ATOM 642 N N . ARG A 1 85 ? 0.891 5.080 21.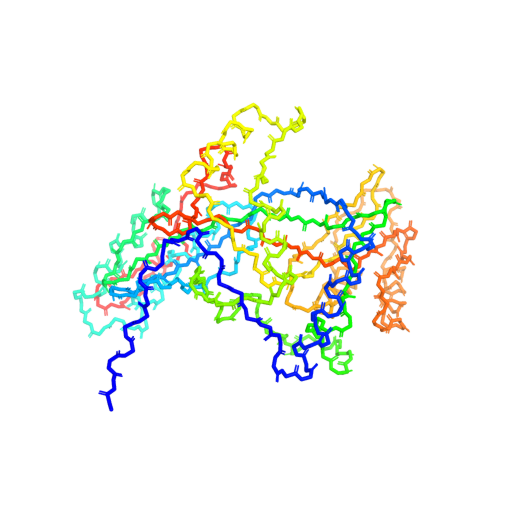813 1.00 98.06 85 ARG A N 1
ATOM 643 C CA . ARG A 1 85 ? -0.230 5.799 22.429 1.00 98.06 85 ARG A CA 1
ATOM 644 C C . ARG A 1 85 ? -0.250 5.632 23.955 1.00 98.06 85 ARG A C 1
ATOM 646 O O . ARG A 1 85 ? -0.525 6.590 24.670 1.00 98.06 85 ARG A O 1
ATOM 653 N 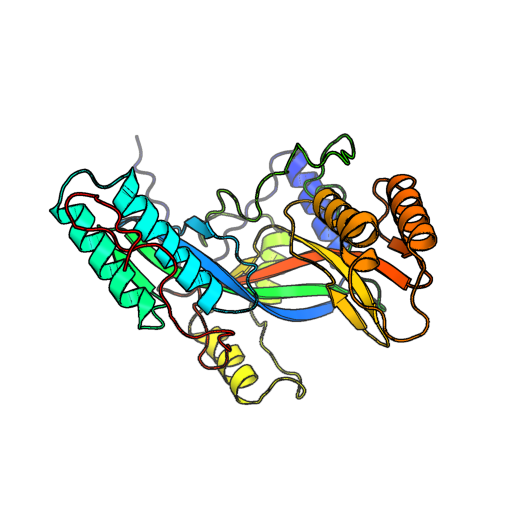N . ALA A 1 86 ? 0.073 4.445 24.476 1.00 98.06 86 ALA A N 1
ATOM 654 C CA . ALA A 1 86 ? 0.177 4.204 25.920 1.00 98.06 86 ALA A CA 1
ATOM 655 C C . ALA A 1 86 ? 1.330 4.993 26.563 1.00 98.06 86 ALA A C 1
ATOM 657 O O . ALA A 1 86 ? 1.185 5.509 27.677 1.00 98.06 86 ALA A O 1
ATOM 658 N N . LYS A 1 87 ? 2.451 5.092 25.842 1.00 97.75 87 LYS A N 1
ATOM 659 C CA . LYS A 1 87 ? 3.654 5.815 26.255 1.00 97.75 87 LYS A CA 1
ATOM 660 C C . LYS A 1 87 ? 3.456 7.328 26.262 1.00 97.75 87 LYS A C 1
ATOM 662 O O . LYS A 1 87 ? 3.707 7.976 27.274 1.00 97.75 87 LYS A O 1
ATOM 667 N N . ASP A 1 88 ? 3.038 7.865 25.121 1.00 97.62 88 ASP A N 1
ATOM 668 C CA . ASP A 1 88 ? 3.195 9.280 24.792 1.00 97.62 88 ASP A CA 1
ATOM 669 C C . ASP A 1 88 ? 1.876 10.064 24.922 1.00 97.62 88 ASP A C 1
ATOM 671 O O . ASP A 1 88 ? 1.905 11.276 25.119 1.00 97.62 88 ASP A O 1
ATOM 675 N N . GLU A 1 89 ? 0.719 9.392 24.845 1.00 97.19 89 GLU A N 1
ATOM 676 C CA . GLU A 1 89 ? -0.596 10.054 24.765 1.00 97.19 89 GLU A CA 1
ATOM 677 C C . GLU A 1 89 ? -1.548 9.716 25.925 1.00 97.19 89 GLU A C 1
ATOM 679 O O . GLU A 1 89 ? -2.544 10.411 26.119 1.00 97.19 89 GLU A O 1
ATOM 684 N N . ALA A 1 90 ? -1.295 8.657 26.702 1.00 97.00 90 ALA A N 1
ATOM 685 C CA . ALA A 1 90 ? -2.191 8.264 27.789 1.00 97.00 90 ALA A CA 1
ATOM 686 C C . ALA A 1 90 ? -2.171 9.283 28.942 1.00 97.00 90 ALA A C 1
ATOM 688 O O . ALA A 1 90 ? -1.165 9.453 29.632 1.00 97.00 90 ALA A O 1
ATOM 689 N N . GLU A 1 91 ? -3.324 9.891 29.218 1.00 95.94 91 GLU A N 1
ATOM 690 C CA . GLU A 1 91 ? -3.462 10.961 30.215 1.00 95.94 91 GLU A CA 1
ATOM 691 C C . GLU A 1 91 ? -3.497 10.429 31.654 1.00 95.94 91 GLU A C 1
ATOM 693 O O . GLU A 1 91 ? -3.246 11.159 32.612 1.00 95.94 91 GLU A O 1
ATOM 698 N N . ASN A 1 92 ? -3.849 9.153 31.838 1.00 96.94 92 ASN A N 1
ATOM 699 C CA . ASN A 1 92 ? -3.988 8.538 33.154 1.00 96.94 92 ASN A CA 1
ATOM 700 C C . ASN A 1 92 ? -3.738 7.020 33.129 1.00 96.94 92 ASN A C 1
ATOM 702 O O . ASN A 1 92 ? -3.735 6.379 32.076 1.00 96.94 92 ASN A O 1
ATOM 706 N N . ARG A 1 93 ? -3.574 6.437 34.327 1.00 97.50 93 ARG A N 1
ATOM 707 C CA . ARG A 1 93 ? -3.323 4.995 34.525 1.00 97.50 93 ARG A CA 1
ATOM 708 C C . ARG A 1 93 ? -4.402 4.105 33.911 1.00 97.50 93 ARG A C 1
ATOM 710 O O . ARG A 1 93 ? -4.091 3.026 33.425 1.00 97.50 93 ARG A O 1
ATOM 717 N N . ILE A 1 94 ? -5.664 4.542 33.920 1.00 97.56 94 ILE A N 1
ATOM 718 C CA . ILE A 1 94 ? -6.780 3.750 33.385 1.00 97.56 94 ILE A CA 1
ATOM 719 C C . ILE A 1 94 ? -6.653 3.642 31.864 1.00 97.56 94 ILE A C 1
ATOM 721 O O . ILE A 1 94 ? -6.662 2.533 31.339 1.00 97.56 94 ILE A O 1
ATOM 725 N N . GLN A 1 95 ? -6.467 4.768 31.168 1.00 97.88 95 GLN A N 1
ATOM 726 C CA . GLN A 1 95 ? -6.243 4.779 29.720 1.00 97.88 95 GLN A CA 1
ATOM 727 C C . GLN A 1 95 ? -5.011 3.948 29.345 1.00 97.88 95 GLN A C 1
ATOM 729 O O . GLN A 1 95 ? -5.091 3.112 28.444 1.00 97.88 95 GLN A O 1
ATOM 734 N N . ARG A 1 96 ? -3.896 4.126 30.069 1.00 98.31 96 ARG A N 1
ATOM 735 C CA . ARG A 1 96 ? -2.662 3.369 29.825 1.00 98.31 96 ARG A CA 1
ATOM 736 C C . ARG A 1 96 ? -2.872 1.869 29.998 1.00 98.31 96 ARG A C 1
ATOM 738 O O . ARG A 1 96 ? -2.502 1.104 29.116 1.00 98.31 96 ARG A O 1
ATOM 745 N N . ARG A 1 97 ? -3.526 1.440 31.080 1.00 98.19 97 ARG A N 1
ATOM 746 C CA . ARG A 1 97 ? -3.832 0.024 31.325 1.00 98.19 97 ARG A CA 1
ATOM 747 C C . ARG A 1 97 ? -4.708 -0.585 30.230 1.00 98.19 97 ARG A C 1
ATOM 749 O O . ARG A 1 97 ? -4.463 -1.721 29.835 1.00 98.19 97 ARG A O 1
ATOM 756 N N . GLU A 1 98 ? -5.712 0.138 29.736 1.00 98.25 98 GLU A N 1
ATOM 757 C CA . GLU A 1 98 ? -6.556 -0.357 28.639 1.00 98.25 98 GLU A CA 1
ATOM 758 C C . GLU A 1 98 ? -5.766 -0.505 27.327 1.00 98.25 98 GLU A C 1
ATOM 760 O O . GLU A 1 98 ? -5.898 -1.523 26.646 1.00 98.25 98 GLU A O 1
ATOM 765 N N . LEU A 1 99 ? -4.887 0.451 27.002 1.00 98.62 99 LEU A N 1
ATOM 766 C CA . LEU A 1 99 ? -3.992 0.351 25.842 1.00 98.62 99 LEU A CA 1
ATOM 767 C C . LEU A 1 99 ? -3.018 -0.829 25.979 1.00 98.62 99 LEU A C 1
ATOM 769 O O . LEU A 1 99 ? -2.883 -1.622 25.051 1.00 98.62 99 LEU A O 1
ATOM 773 N N . LEU A 1 100 ? -2.393 -0.999 27.147 1.00 98.44 100 LEU A N 1
ATOM 774 C CA . LEU A 1 100 ? -1.452 -2.094 27.400 1.00 98.44 100 LEU A CA 1
ATOM 775 C C . LEU A 1 100 ? -2.133 -3.471 27.424 1.00 98.44 100 LEU A C 1
ATOM 777 O O . LEU A 1 100 ? -1.540 -4.449 26.978 1.00 98.44 100 LEU A O 1
ATOM 781 N N . ARG A 1 101 ? -3.397 -3.569 27.860 1.00 98.38 101 ARG A N 1
ATOM 782 C CA . ARG A 1 101 ? -4.187 -4.807 27.722 1.00 98.38 101 ARG A CA 1
ATOM 783 C C . ARG A 1 101 ? -4.382 -5.175 26.250 1.00 98.38 101 ARG A C 1
ATOM 785 O O . ARG A 1 101 ? -4.295 -6.351 25.902 1.00 98.38 101 ARG A O 1
ATOM 792 N N . ALA A 1 102 ? -4.649 -4.188 25.396 1.00 98.56 102 ALA A N 1
ATOM 793 C CA . ALA A 1 102 ? -4.784 -4.409 23.960 1.00 98.56 102 ALA A CA 1
ATOM 794 C C . ALA A 1 102 ? -3.454 -4.839 23.318 1.00 98.56 102 ALA A C 1
ATOM 796 O O . ALA A 1 102 ? -3.444 -5.813 22.568 1.00 98.56 102 ALA A O 1
ATOM 797 N N . VAL A 1 103 ? -2.341 -4.186 23.678 1.00 98.56 103 VAL A N 1
ATOM 798 C CA . VAL A 1 103 ? -0.983 -4.598 23.275 1.00 98.56 103 VAL A CA 1
ATOM 799 C C . VAL A 1 103 ? -0.723 -6.048 23.682 1.00 98.56 103 VAL A C 1
ATOM 801 O O . VAL A 1 103 ? -0.370 -6.857 22.830 1.00 98.56 103 VAL A O 1
ATOM 804 N N . LYS A 1 104 ? -1.003 -6.412 24.941 1.00 98.12 104 LYS A N 1
ATOM 805 C CA . LYS A 1 104 ? -0.757 -7.770 25.440 1.00 98.12 104 LYS A CA 1
ATOM 806 C C . LYS A 1 104 ? -1.538 -8.840 24.681 1.00 98.12 104 LYS A C 1
ATOM 808 O O . LYS A 1 104 ? -1.053 -9.949 24.501 1.00 98.12 104 LYS A 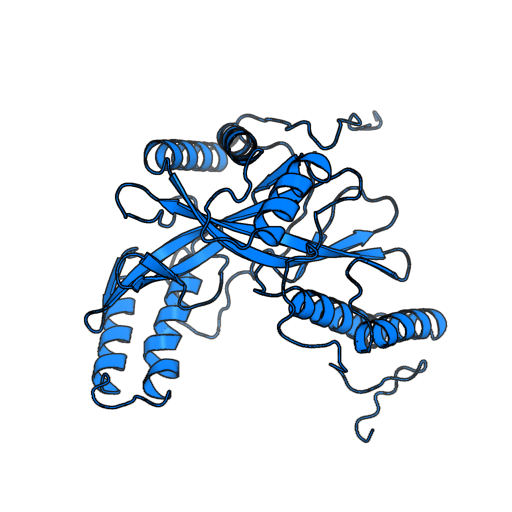O 1
ATOM 813 N N . ARG A 1 105 ? -2.750 -8.513 24.230 1.00 98.38 105 ARG A N 1
ATOM 814 C CA . ARG A 1 105 ? -3.553 -9.414 23.402 1.00 98.38 105 ARG A CA 1
ATOM 815 C C . ARG A 1 105 ? -2.932 -9.616 22.015 1.00 98.38 105 ARG A C 1
ATOM 817 O O . ARG A 1 105 ? -2.882 -10.745 21.540 1.00 98.38 105 ARG A O 1
ATOM 824 N N . LEU A 1 106 ? -2.448 -8.543 21.388 1.00 98.31 106 LEU A N 1
ATOM 825 C CA . LEU A 1 106 ? -1.802 -8.588 20.068 1.00 98.31 106 LEU A CA 1
ATOM 826 C C . LEU A 1 106 ? -0.468 -9.347 20.070 1.00 98.31 106 LEU A C 1
ATOM 828 O O . LEU A 1 106 ? -0.078 -9.866 19.034 1.00 98.31 106 LEU A O 1
ATOM 832 N N . GLU A 1 107 ? 0.198 -9.466 21.219 1.00 97.81 107 GLU A N 1
ATOM 833 C CA . GLU A 1 107 ? 1.417 -10.278 21.371 1.00 97.81 107 GLU A CA 1
ATOM 834 C C . GLU A 1 107 ? 1.165 -11.787 21.266 1.00 97.81 107 GLU A C 1
ATOM 836 O O . GLU A 1 107 ? 2.103 -12.546 21.043 1.00 97.81 107 GLU A O 1
ATOM 841 N N . SER A 1 108 ? -0.077 -12.242 21.463 1.00 97.50 108 SER A N 1
ATOM 842 C CA . SER A 1 108 ? -0.414 -13.672 21.529 1.00 97.50 108 SER A CA 1
ATOM 843 C C . SER A 1 108 ? -1.500 -14.112 20.553 1.00 97.50 108 SER A C 1
ATOM 845 O O . SER A 1 108 ? -1.638 -15.303 20.284 1.00 97.50 108 SER A O 1
ATOM 847 N N . GLU A 1 109 ? -2.304 -13.181 20.045 1.00 98.06 109 GLU A N 1
ATOM 848 C CA . GLU A 1 109 ? -3.457 -13.467 19.194 1.00 98.06 109 GLU A CA 1
ATOM 849 C C . GLU A 1 109 ? -3.366 -12.731 17.855 1.00 98.06 109 GLU A C 1
ATOM 851 O O . GLU A 1 109 ? -2.982 -11.565 17.778 1.00 98.06 109 GLU A O 1
ATOM 856 N N . ARG A 1 110 ? -3.841 -13.386 16.792 1.00 97.62 110 ARG A N 1
ATOM 857 C CA . ARG A 1 110 ? -4.030 -12.773 15.470 1.00 97.62 110 ARG A CA 1
ATOM 858 C C . ARG A 1 110 ? -5.335 -11.972 15.448 1.00 97.62 110 ARG A C 1
ATOM 860 O O . ARG A 1 110 ? -6.365 -12.448 14.979 1.00 97.62 110 ARG A O 1
ATOM 867 N N . VAL A 1 111 ? -5.312 -10.774 16.032 1.00 98.25 111 VAL A N 1
ATOM 868 C CA . VAL A 1 111 ? -6.487 -9.890 16.109 1.00 98.25 111 VAL A CA 1
ATOM 869 C C . VAL A 1 111 ? -6.502 -8.920 14.928 1.00 98.25 111 VAL A C 1
ATOM 871 O O . VAL A 1 111 ? -5.666 -8.026 14.842 1.00 98.25 111 VAL A O 1
ATOM 874 N N . ASP A 1 112 ? -7.486 -9.072 14.041 1.00 98.50 112 ASP A N 1
ATOM 875 C CA . ASP A 1 112 ? -7.648 -8.208 12.860 1.00 98.50 112 ASP A CA 1
ATOM 876 C C . ASP A 1 112 ? -8.518 -6.978 13.108 1.00 98.50 112 ASP A C 1
ATOM 878 O O . ASP A 1 112 ? -8.464 -6.019 12.344 1.00 98.50 112 ASP A O 1
ATOM 882 N N . ASP A 1 113 ? -9.338 -7.000 14.157 1.00 98.19 113 ASP A N 1
ATOM 883 C CA . ASP A 1 113 ? -10.304 -5.953 14.469 1.00 98.19 113 ASP A CA 1
ATOM 884 C C . ASP A 1 113 ? -10.433 -5.801 15.985 1.00 98.19 113 ASP A C 1
ATOM 886 O O . ASP A 1 113 ? -10.721 -6.768 16.702 1.00 98.19 113 ASP A 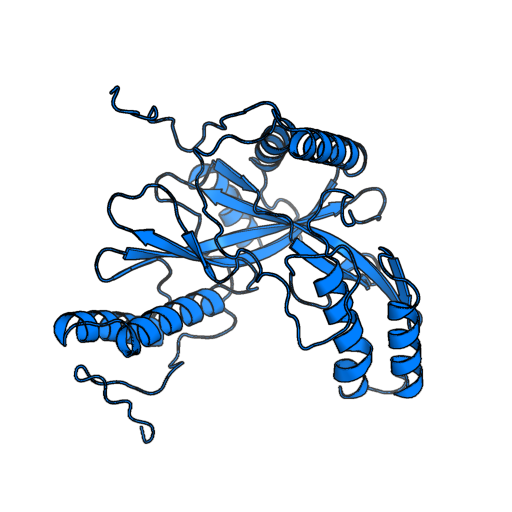O 1
ATOM 890 N N . MET A 1 114 ? -10.197 -4.594 16.495 1.00 98.00 114 MET A N 1
ATOM 891 C CA . MET A 1 114 ? -10.367 -4.304 17.914 1.00 98.00 114 MET A CA 1
ATOM 892 C C . MET A 1 114 ? -10.743 -2.852 18.169 1.00 98.00 114 MET A C 1
ATOM 894 O O . MET A 1 114 ? -10.303 -1.942 17.476 1.00 98.00 114 MET A O 1
ATOM 898 N N . THR A 1 115 ? -11.524 -2.620 19.221 1.00 98.44 115 THR A N 1
ATOM 899 C CA . THR A 1 115 ? -11.845 -1.267 19.686 1.00 98.44 115 THR A CA 1
ATOM 900 C C . THR A 1 115 ? -11.111 -0.971 20.982 1.00 98.44 115 THR A C 1
ATOM 902 O O . THR A 1 115 ? -11.229 -1.730 21.942 1.00 98.44 115 THR A O 1
ATOM 905 N N . VAL A 1 116 ? -10.377 0.141 21.021 1.00 98.25 116 VAL A N 1
ATOM 906 C CA . VAL A 1 116 ? -9.639 0.601 22.204 1.00 98.25 116 VAL A CA 1
ATOM 907 C C . VAL A 1 116 ? -9.895 2.092 22.394 1.00 98.25 116 VAL A C 1
ATOM 909 O O . VAL A 1 116 ? -9.626 2.895 21.500 1.00 98.25 116 VAL A O 1
ATOM 912 N N . LEU A 1 117 ? -10.435 2.466 23.559 1.00 97.25 117 LEU A N 1
ATOM 913 C CA . LEU A 1 117 ? -10.758 3.857 23.913 1.00 97.25 117 LEU A CA 1
ATOM 914 C C . LEU A 1 117 ? -11.589 4.582 22.829 1.00 97.25 117 LEU A C 1
ATOM 916 O O . LEU A 1 117 ? -11.219 5.667 22.383 1.00 97.25 117 LEU A O 1
ATOM 920 N N . GLY A 1 118 ? -12.677 3.953 22.363 1.00 96.69 118 GLY A N 1
ATOM 921 C CA . GLY A 1 118 ? -13.598 4.534 21.370 1.00 96.69 118 GLY A CA 1
ATOM 922 C C . GLY A 1 118 ? -13.060 4.593 19.933 1.00 96.69 118 GLY A C 1
ATOM 923 O O . GLY A 1 118 ? -13.688 5.192 19.062 1.00 96.69 118 GLY A O 1
ATOM 924 N N . VAL A 1 119 ? -11.904 3.983 19.657 1.00 98.31 119 VAL A N 1
ATOM 925 C CA . VAL A 1 119 ? -11.327 3.895 18.310 1.00 98.31 119 VAL A CA 1
ATOM 926 C C . VAL A 1 119 ? -11.286 2.437 17.881 1.00 98.31 119 VAL A C 1
ATOM 928 O O . VAL A 1 119 ? -10.659 1.614 18.547 1.00 98.31 119 VAL A O 1
ATOM 931 N N . ARG A 1 120 ? -11.953 2.118 16.770 1.00 98.38 120 ARG A N 1
ATOM 932 C CA . ARG A 1 120 ? -11.904 0.799 16.137 1.00 98.38 120 ARG A CA 1
ATOM 933 C C . ARG A 1 120 ? -10.729 0.748 15.171 1.00 98.38 120 ARG A C 1
ATOM 935 O O . ARG A 1 120 ? -10.679 1.540 14.234 1.00 98.38 120 ARG A O 1
ATOM 942 N N . TYR A 1 121 ? -9.812 -0.176 15.396 1.00 98.69 121 TYR A N 1
ATOM 943 C CA . TYR A 1 121 ? -8.664 -0.478 14.552 1.00 98.69 121 TYR A CA 1
ATOM 944 C C . TYR A 1 121 ? -8.966 -1.739 13.752 1.00 98.69 121 TYR A C 1
ATOM 946 O O . TYR A 1 121 ? -9.500 -2.697 14.309 1.00 98.69 121 TYR A O 1
ATOM 954 N N . LYS A 1 122 ? -8.631 -1.739 12.462 1.00 98.62 122 LYS A N 1
ATOM 955 C CA . LYS A 1 122 ? -8.874 -2.867 11.564 1.00 98.62 122 LYS A CA 1
ATOM 956 C C . LYS A 1 122 ? -7.696 -3.072 10.616 1.00 98.62 122 LYS A C 1
ATOM 958 O O . LYS A 1 122 ? -7.249 -2.114 9.980 1.00 98.62 122 LYS A O 1
ATOM 963 N N . VAL A 1 123 ? -7.210 -4.306 10.514 1.00 98.81 123 VAL A N 1
ATOM 964 C CA . VAL A 1 123 ? -6.325 -4.731 9.425 1.00 98.81 123 VAL A CA 1
ATOM 965 C C . VAL A 1 123 ? -7.137 -4.683 8.139 1.00 98.81 123 VAL A C 1
ATOM 967 O O . VAL A 1 123 ? -8.216 -5.267 8.062 1.00 98.81 123 VAL A O 1
ATOM 970 N N . VAL A 1 124 ? -6.639 -3.959 7.142 1.00 98.62 124 VAL A N 1
ATOM 971 C CA . VAL A 1 124 ? -7.317 -3.793 5.855 1.00 98.62 124 VAL A CA 1
ATOM 972 C C . VAL A 1 124 ? -6.558 -4.516 4.762 1.00 98.62 124 VAL A C 1
ATOM 974 O O . VAL A 1 124 ? -5.328 -4.501 4.740 1.00 98.62 124 VAL A O 1
ATOM 977 N N . ARG A 1 125 ? -7.309 -5.121 3.847 1.00 98.56 125 ARG A N 1
ATOM 978 C CA . ARG A 1 125 ? -6.806 -5.887 2.713 1.00 98.56 125 ARG A CA 1
ATOM 979 C C . ARG A 1 125 ? -7.125 -5.164 1.405 1.00 98.56 125 ARG A C 1
ATOM 981 O O . ARG A 1 125 ? -8.244 -4.691 1.199 1.00 98.56 125 ARG A O 1
ATOM 988 N N . ALA A 1 126 ? -6.161 -5.128 0.494 1.00 98.44 126 ALA A N 1
ATOM 989 C CA . ALA A 1 126 ? -6.371 -4.742 -0.896 1.00 98.44 126 ALA A CA 1
ATOM 990 C C . ALA A 1 126 ? -5.695 -5.742 -1.839 1.00 98.44 126 ALA A C 1
ATOM 992 O O . ALA A 1 126 ? -4.744 -6.415 -1.458 1.00 98.44 126 ALA A O 1
ATOM 993 N N . ASP A 1 127 ? -6.179 -5.832 -3.073 1.00 97.88 127 ASP A N 1
ATOM 994 C CA . ASP A 1 127 ? -5.514 -6.573 -4.143 1.00 97.88 127 ASP A CA 1
ATOM 995 C C . ASP A 1 127 ? -4.633 -5.617 -4.950 1.00 97.88 127 ASP A C 1
ATOM 997 O O . ASP A 1 127 ? -5.120 -4.627 -5.504 1.00 97.88 127 ASP A O 1
ATOM 1001 N N . GLU A 1 128 ? -3.332 -5.898 -5.009 1.00 96.88 128 GLU A N 1
ATOM 1002 C CA . GLU A 1 128 ? -2.401 -5.169 -5.866 1.00 96.88 128 GLU A CA 1
ATOM 1003 C C . GLU A 1 128 ? -2.511 -5.689 -7.304 1.00 96.88 128 GLU A C 1
ATOM 1005 O O . GLU A 1 128 ? -2.385 -6.892 -7.573 1.00 96.88 128 GLU A O 1
ATOM 1010 N N . ILE A 1 129 ? -2.725 -4.771 -8.242 1.00 95.75 129 ILE A N 1
ATOM 1011 C CA . ILE A 1 129 ? -2.777 -5.040 -9.674 1.00 95.75 129 ILE A CA 1
ATOM 1012 C C . ILE A 1 129 ? -1.849 -4.095 -10.434 1.00 95.75 129 ILE A C 1
ATOM 1014 O O . ILE A 1 129 ? -1.576 -2.965 -10.020 1.00 95.75 129 ILE A O 1
ATOM 1018 N N . VAL A 1 130 ? -1.408 -4.557 -11.597 1.00 95.69 130 VAL A N 1
ATOM 1019 C CA . VAL A 1 130 ? -0.684 -3.745 -12.572 1.00 95.69 130 VAL A CA 1
ATOM 1020 C C . VAL A 1 130 ? -1.376 -3.853 -13.922 1.00 95.69 130 VAL A C 1
ATOM 1022 O O . VAL A 1 130 ? -1.688 -4.959 -14.372 1.00 95.69 130 VAL A O 1
ATOM 1025 N N . TYR A 1 131 ? -1.643 -2.713 -14.556 1.00 96.44 131 TYR A N 1
ATOM 1026 C CA . TYR A 1 131 ? -2.230 -2.683 -15.889 1.00 96.44 131 TYR A CA 1
ATOM 1027 C C . TYR A 1 131 ? -1.175 -2.979 -16.953 1.00 96.44 131 TYR A C 1
ATOM 1029 O O . TYR A 1 131 ? -0.005 -2.610 -16.835 1.00 96.44 131 TYR A O 1
ATOM 1037 N N . THR A 1 132 ? -1.598 -3.691 -17.992 1.00 95.06 132 THR A N 1
ATOM 1038 C CA . THR A 1 132 ? -0.736 -4.214 -19.048 1.00 95.06 132 THR A CA 1
ATOM 1039 C C . THR A 1 132 ? -1.433 -4.199 -20.404 1.00 95.06 132 THR A C 1
ATOM 1041 O O . THR A 1 132 ? -2.662 -4.253 -20.500 1.00 95.06 132 THR A O 1
ATOM 1044 N N . HIS A 1 133 ? -0.633 -4.145 -21.464 1.00 94.12 133 HIS A N 1
ATOM 1045 C CA . HIS A 1 133 ? -1.080 -4.330 -22.841 1.00 94.12 133 HIS A CA 1
ATOM 1046 C C . HIS A 1 133 ? 0.090 -4.818 -23.690 1.00 94.12 133 HIS A C 1
ATOM 1048 O O . HIS A 1 133 ? 1.161 -4.217 -23.642 1.00 94.12 133 HIS A O 1
ATOM 1054 N N . ASP A 1 134 ? -0.093 -5.918 -24.422 1.00 89.88 134 ASP A N 1
ATOM 1055 C CA . ASP A 1 134 ? 0.940 -6.520 -25.279 1.00 89.88 134 ASP A CA 1
ATOM 1056 C C . ASP A 1 134 ? 2.311 -6.677 -24.587 1.00 89.88 134 ASP A C 1
ATOM 1058 O O . ASP A 1 134 ? 3.367 -6.411 -25.155 1.00 89.88 134 ASP A O 1
ATOM 1062 N N . GLY A 1 135 ? 2.293 -7.083 -23.312 1.00 84.88 135 GLY A N 1
ATOM 1063 C CA . GLY A 1 135 ? 3.493 -7.272 -22.486 1.00 84.88 135 GLY A CA 1
ATOM 1064 C C . GLY A 1 135 ? 4.101 -5.987 -21.905 1.00 84.88 135 GLY A C 1
ATOM 1065 O O . GLY A 1 135 ? 4.943 -6.073 -21.008 1.00 84.88 135 GLY A O 1
ATOM 1066 N N . ALA A 1 136 ? 3.652 -4.808 -22.346 1.00 92.06 136 ALA A N 1
ATOM 1067 C CA . ALA A 1 136 ? 4.011 -3.535 -21.734 1.00 92.06 136 ALA A CA 1
ATOM 1068 C C . ALA A 1 136 ? 3.239 -3.325 -20.429 1.00 92.06 136 ALA A C 1
ATOM 1070 O O . ALA A 1 136 ? 2.056 -3.655 -20.332 1.00 92.06 136 ALA A O 1
ATOM 1071 N N . VAL A 1 137 ? 3.914 -2.741 -19.445 1.00 95.06 137 VAL A N 1
ATOM 1072 C CA . VAL A 1 137 ? 3.350 -2.359 -18.149 1.00 95.06 137 VAL A CA 1
ATOM 1073 C C . VAL A 1 137 ? 3.001 -0.875 -18.169 1.00 95.06 137 VAL A C 1
ATOM 1075 O O . VAL A 1 137 ? 3.729 -0.070 -18.753 1.00 95.06 137 VAL A O 1
ATOM 1078 N N . GLU A 1 138 ? 1.889 -0.504 -17.538 1.00 96.75 138 GLU A N 1
ATOM 1079 C CA . GLU A 1 138 ? 1.549 0.901 -17.341 1.00 96.75 138 GLU A CA 1
ATOM 1080 C C . GLU A 1 138 ? 2.613 1.600 -16.475 1.00 96.75 138 GLU A C 1
ATOM 1082 O O . GLU A 1 138 ? 2.869 1.211 -15.335 1.00 96.75 138 GLU A O 1
ATOM 1087 N N . GLY A 1 139 ? 3.237 2.640 -17.031 1.00 96.38 139 GLY A N 1
ATOM 1088 C CA . GLY A 1 139 ? 4.147 3.530 -16.312 1.00 96.38 139 GLY A CA 1
ATOM 1089 C C . GLY A 1 139 ? 3.429 4.735 -15.687 1.00 96.38 139 GLY A C 1
ATOM 1090 O O . GLY A 1 139 ? 2.215 4.880 -15.834 1.00 96.38 139 GLY A O 1
ATOM 1091 N N . PRO A 1 140 ? 4.168 5.633 -15.012 1.00 96.62 140 PRO A N 1
ATOM 1092 C CA . PRO A 1 140 ? 3.609 6.855 -14.444 1.00 96.62 140 PRO A CA 1
ATOM 1093 C C . PRO A 1 140 ? 2.935 7.726 -15.507 1.00 96.62 140 PRO A C 1
ATOM 1095 O O . PRO A 1 140 ? 3.474 7.920 -16.604 1.00 96.62 140 PRO A O 1
ATOM 1098 N N . ARG A 1 141 ? 1.771 8.272 -15.159 1.00 95.69 141 ARG A N 1
ATOM 1099 C CA . ARG A 1 141 ? 1.012 9.230 -15.967 1.00 95.69 141 ARG A CA 1
ATOM 1100 C C . ARG A 1 141 ? 1.560 10.649 -15.772 1.00 95.69 141 ARG A C 1
ATOM 1102 O O . ARG A 1 141 ? 2.114 10.940 -14.712 1.00 95.69 141 ARG A O 1
ATOM 1109 N N . PRO A 1 142 ? 1.391 11.557 -16.750 1.00 94.44 142 PRO A N 1
ATOM 1110 C CA . PRO A 1 142 ? 1.815 12.953 -16.613 1.00 94.44 142 PRO A CA 1
ATOM 1111 C C . PRO A 1 142 ? 1.264 13.668 -15.369 1.00 94.44 142 PRO A C 1
ATOM 1113 O O . PRO A 1 142 ? 1.973 14.492 -14.792 1.00 94.44 142 PRO A O 1
ATOM 1116 N N . THR A 1 143 ? 0.036 13.352 -14.945 1.00 94.56 143 THR A N 1
ATOM 1117 C CA . THR A 1 143 ? -0.596 13.935 -13.747 1.00 94.56 143 THR A CA 1
ATOM 1118 C C . THR A 1 143 ? -0.327 13.182 -12.443 1.00 94.56 143 THR A C 1
ATOM 1120 O O . THR A 1 143 ? -0.862 13.577 -11.405 1.00 94.56 143 THR A O 1
ATOM 1123 N N . ASP A 1 144 ? 0.433 12.085 -12.463 1.00 94.94 144 ASP A N 1
ATOM 1124 C CA . ASP A 1 144 ? 0.780 11.385 -11.225 1.00 94.94 144 ASP A CA 1
ATOM 1125 C C . ASP A 1 144 ? 1.720 12.250 -10.351 1.00 94.94 144 ASP A C 1
ATOM 1127 O O . ASP A 1 144 ? 2.507 13.043 -10.881 1.00 94.94 144 ASP A O 1
ATOM 1131 N N . PRO A 1 145 ? 1.676 12.113 -9.009 1.00 89.06 145 PRO A N 1
ATOM 1132 C CA . PRO A 1 145 ? 2.548 12.872 -8.118 1.00 89.06 145 PRO A CA 1
ATOM 1133 C C . PRO A 1 145 ? 4.035 12.605 -8.393 1.00 89.06 145 PRO A C 1
ATOM 1135 O O . PRO A 1 145 ? 4.530 11.489 -8.239 1.00 89.06 145 PRO A O 1
ATOM 1138 N N . GLU A 1 146 ? 4.768 13.654 -8.759 1.00 88.00 146 GLU A N 1
ATOM 1139 C CA . GLU A 1 146 ? 6.204 13.608 -9.040 1.00 88.00 146 GLU A CA 1
ATOM 1140 C C . GLU A 1 146 ? 6.824 14.968 -8.662 1.00 88.00 146 GLU A C 1
ATOM 1142 O O . GLU A 1 146 ? 6.248 16.010 -8.997 1.00 88.00 146 GLU A O 1
ATOM 1147 N N . PRO A 1 147 ? 7.979 15.017 -7.970 1.00 86.44 147 PRO A N 1
ATOM 1148 C CA . PRO A 1 147 ? 8.661 16.280 -7.703 1.00 86.44 147 PRO A CA 1
ATOM 1149 C C . PRO A 1 147 ? 9.066 16.985 -9.009 1.00 86.44 147 PRO A C 1
ATOM 1151 O O . PRO A 1 147 ? 9.403 16.349 -10.012 1.00 86.44 147 PRO A O 1
ATOM 1154 N N . ALA A 1 148 ? 9.054 18.323 -8.996 1.00 84.94 148 ALA A N 1
ATOM 1155 C CA . ALA A 1 148 ? 9.440 19.130 -10.156 1.00 84.94 148 ALA A CA 1
ATOM 1156 C C . ALA A 1 148 ? 10.889 18.838 -10.586 1.00 84.94 148 ALA A C 1
ATOM 1158 O O . ALA A 1 148 ? 11.149 18.574 -11.762 1.00 84.94 148 ALA A O 1
ATOM 1159 N N . ASP A 1 149 ? 11.798 18.764 -9.616 1.00 85.12 149 ASP A N 1
ATOM 1160 C CA . ASP A 1 149 ? 13.193 18.408 -9.835 1.00 85.12 149 ASP A CA 1
ATOM 1161 C C . ASP A 1 149 ? 13.479 16.997 -9.293 1.00 85.12 149 ASP A C 1
ATOM 1163 O O . ASP A 1 149 ? 13.207 16.723 -8.121 1.00 85.12 149 ASP A O 1
ATOM 1167 N N . PRO A 1 150 ? 14.026 16.080 -10.116 1.00 83.56 150 PRO A N 1
ATOM 1168 C CA . PRO A 1 150 ? 14.431 14.752 -9.667 1.00 83.56 150 PRO A CA 1
ATOM 1169 C C . PRO A 1 150 ? 15.564 14.835 -8.640 1.00 83.56 150 PRO A C 1
ATOM 1171 O O . PRO A 1 150 ? 16.744 14.953 -8.978 1.00 83.56 150 PRO A O 1
ATOM 1174 N N . GLU A 1 151 ? 15.206 14.765 -7.365 1.00 82.19 151 GLU A N 1
ATOM 1175 C CA . GLU A 1 151 ? 16.166 14.764 -6.273 1.00 82.19 151 GLU A CA 1
ATOM 1176 C C . GLU A 1 151 ? 16.679 13.341 -6.004 1.00 82.19 151 GLU A C 1
ATOM 1178 O O . GLU A 1 151 ? 15.910 12.382 -5.928 1.00 82.19 151 GLU A O 1
ATOM 1183 N N . TRP A 1 152 ? 17.995 13.198 -5.842 1.00 86.62 152 TRP A N 1
ATOM 1184 C CA . TRP A 1 152 ? 18.663 11.922 -5.548 1.00 86.62 152 TRP A CA 1
ATOM 1185 C C . TRP A 1 152 ? 19.251 11.869 -4.135 1.00 86.62 152 TRP A C 1
ATOM 1187 O O . TRP A 1 152 ? 19.889 10.882 -3.768 1.00 86.62 152 TRP A O 1
ATOM 1197 N N . GLY A 1 153 ? 19.073 12.936 -3.352 1.00 77.69 153 GLY A N 1
ATOM 1198 C CA . GLY A 1 153 ? 19.484 12.975 -1.960 1.00 77.69 153 GLY A CA 1
ATOM 1199 C C . GLY A 1 153 ? 18.710 11.953 -1.130 1.00 77.69 153 GLY A C 1
ATOM 1200 O O . GLY A 1 153 ? 17.535 11.672 -1.362 1.00 77.69 153 GLY A O 1
ATOM 1201 N N . THR A 1 154 ? 19.386 11.376 -0.142 1.00 70.94 154 THR A N 1
ATOM 1202 C CA . THR A 1 154 ? 18.768 10.478 0.846 1.00 70.94 154 THR A CA 1
ATOM 1203 C C . THR A 1 154 ? 18.157 11.242 2.024 1.00 70.94 154 THR A C 1
ATOM 1205 O O . THR A 1 154 ? 17.443 10.653 2.834 1.00 70.94 154 THR A O 1
ATOM 1208 N N . ALA A 1 155 ? 18.445 12.545 2.125 1.00 69.38 155 ALA A N 1
ATOM 1209 C CA . ALA A 1 155 ? 18.011 13.410 3.216 1.00 69.38 155 ALA A CA 1
ATOM 1210 C C . ALA A 1 155 ? 16.532 13.797 3.115 1.00 69.38 155 ALA A C 1
ATOM 1212 O O . ALA A 1 155 ? 15.882 13.995 4.138 1.00 69.38 155 ALA A O 1
ATOM 1213 N N . HIS A 1 156 ? 15.996 13.921 1.903 1.00 64.88 156 HIS A N 1
ATOM 1214 C CA . HIS A 1 156 ? 14.581 14.187 1.694 1.00 64.88 156 HIS A CA 1
ATOM 1215 C C . HIS A 1 156 ? 13.883 12.875 1.367 1.00 64.88 156 HIS A C 1
ATOM 1217 O O . HIS A 1 156 ? 14.265 12.139 0.452 1.00 64.88 156 HIS A O 1
ATOM 1223 N N . ARG A 1 157 ? 12.861 12.570 2.157 1.00 69.44 157 ARG A N 1
ATOM 1224 C CA . ARG A 1 157 ? 11.918 11.497 1.871 1.00 69.44 157 ARG A CA 1
ATOM 1225 C C . ARG A 1 157 ? 10.642 12.174 1.401 1.00 69.44 157 ARG A C 1
ATOM 1227 O O . ARG A 1 157 ? 10.166 13.086 2.077 1.00 69.44 157 ARG A O 1
ATOM 1234 N N . GLY A 1 158 ? 10.135 11.766 0.240 1.00 71.31 158 GLY A N 1
ATOM 1235 C CA . GLY A 1 158 ? 8.812 12.179 -0.219 1.00 71.31 158 GLY A CA 1
ATOM 1236 C C . GLY A 1 158 ? 7.704 11.822 0.786 1.00 71.31 158 GLY A C 1
ATOM 1237 O O . GLY A 1 158 ? 7.972 11.188 1.813 1.00 71.31 158 GLY A O 1
ATOM 1238 N N . PRO A 1 159 ? 6.448 12.210 0.504 1.00 82.38 159 PRO A N 1
ATOM 1239 C CA . PRO A 1 159 ? 5.323 11.843 1.358 1.00 82.38 159 PRO A CA 1
ATOM 1240 C C . PRO A 1 159 ? 5.267 10.323 1.529 1.00 82.38 159 PRO A C 1
ATOM 1242 O O . PRO A 1 159 ? 5.504 9.577 0.574 1.00 82.38 159 PRO A O 1
ATOM 1245 N N . ALA A 1 160 ? 4.967 9.858 2.741 1.00 89.25 160 ALA A N 1
ATOM 1246 C CA . ALA A 1 160 ? 4.799 8.431 2.973 1.00 89.25 160 ALA A CA 1
ATOM 1247 C C . ALA A 1 160 ? 3.613 7.899 2.150 1.00 89.25 160 ALA A C 1
ATOM 1249 O O . ALA A 1 160 ? 2.651 8.618 1.867 1.00 89.25 160 ALA A O 1
ATOM 1250 N N . LEU A 1 161 ? 3.698 6.634 1.739 1.00 94.50 161 LEU A N 1
ATOM 1251 C CA . LEU A 1 161 ? 2.607 5.977 1.030 1.00 94.50 161 LEU A CA 1
ATOM 1252 C C . LEU A 1 161 ? 1.341 5.992 1.899 1.00 94.50 161 LEU A C 1
ATOM 1254 O O . LEU A 1 161 ? 1.402 5.677 3.085 1.00 94.50 161 LEU A O 1
ATOM 1258 N N . ASP A 1 162 ? 0.210 6.354 1.294 1.00 96.44 162 ASP A N 1
ATOM 1259 C CA . ASP A 1 162 ? -1.106 6.473 1.940 1.00 96.44 162 ASP A CA 1
ATOM 1260 C C . ASP A 1 162 ? -1.172 7.450 3.127 1.00 96.44 162 ASP A C 1
ATOM 1262 O O . ASP A 1 162 ? -2.114 7.392 3.922 1.00 96.44 162 ASP A O 1
ATOM 1266 N N . ASP A 1 163 ? -0.209 8.367 3.253 1.00 92.38 163 ASP A N 1
ATOM 1267 C CA . ASP A 1 163 ? -0.245 9.372 4.312 1.00 92.38 163 ASP A CA 1
ATOM 1268 C C . ASP A 1 163 ? -1.508 10.238 4.208 1.00 92.38 163 ASP A C 1
ATOM 1270 O O . ASP A 1 163 ? -1.874 10.732 3.139 1.00 92.38 163 ASP A O 1
ATOM 1274 N N . GLY A 1 164 ? -2.216 10.374 5.329 1.00 93.56 164 GLY A N 1
ATOM 1275 C CA . GLY A 1 164 ? -3.494 11.081 5.396 1.00 93.56 164 GLY A CA 1
ATOM 1276 C C . GLY A 1 164 ? -4.652 10.435 4.620 1.00 93.56 164 GLY A C 1
ATOM 1277 O O . GLY A 1 164 ? -5.723 11.043 4.547 1.00 93.56 164 GLY A O 1
ATOM 1278 N N . LEU A 1 165 ? -4.490 9.228 4.063 1.00 96.62 165 LEU A N 1
ATOM 1279 C CA . LEU A 1 165 ? -5.525 8.579 3.259 1.00 96.62 165 LEU A CA 1
ATOM 1280 C C . LEU A 1 165 ? -6.782 8.277 4.087 1.00 96.62 165 LEU A C 1
ATOM 1282 O O . LEU A 1 165 ? -6.738 7.655 5.155 1.00 96.62 165 LEU A O 1
ATOM 1286 N N . VAL A 1 166 ? -7.927 8.685 3.544 1.00 97.12 166 VAL A N 1
ATOM 1287 C CA . VAL A 1 166 ? -9.256 8.413 4.089 1.00 97.12 166 VAL A CA 1
ATOM 1288 C C . VAL A 1 166 ? -10.012 7.490 3.139 1.00 97.12 166 VAL A C 1
ATOM 1290 O O . VAL A 1 166 ? -10.196 7.794 1.963 1.00 97.12 166 VAL A O 1
ATOM 1293 N N . ILE A 1 167 ? -10.474 6.363 3.667 1.00 95.69 167 ILE A N 1
ATOM 1294 C CA . ILE A 1 167 ? -11.353 5.417 2.991 1.00 95.69 167 ILE A CA 1
ATOM 1295 C C . ILE A 1 167 ? -12.791 5.832 3.306 1.00 95.69 167 ILE A C 1
ATOM 1297 O O . ILE A 1 167 ? -13.308 5.589 4.403 1.00 95.69 167 ILE A O 1
ATOM 1301 N N . ASP A 1 168 ? -13.428 6.471 2.330 1.00 91.94 168 ASP A N 1
ATOM 1302 C CA . ASP A 1 168 ? -14.830 6.868 2.390 1.00 91.94 168 ASP A CA 1
ATOM 1303 C C . ASP A 1 168 ? -15.545 6.506 1.074 1.00 91.94 168 ASP A C 1
ATOM 1305 O O . ASP A 1 168 ? -15.299 7.139 0.042 1.00 91.94 168 ASP A O 1
ATOM 1309 N N . PRO A 1 169 ? -16.437 5.497 1.078 1.00 86.00 169 PRO A N 1
ATOM 1310 C CA . PRO A 1 169 ? -17.181 5.111 -0.117 1.00 86.00 169 PRO A CA 1
ATOM 1311 C C . PRO A 1 169 ? -18.146 6.207 -0.596 1.00 86.00 169 PRO A C 1
ATOM 1313 O O . PRO A 1 169 ? -18.498 6.218 -1.773 1.00 86.00 169 PRO A O 1
ATOM 1316 N N . ALA A 1 170 ? -18.537 7.148 0.275 1.00 86.69 170 ALA A N 1
ATOM 1317 C CA . ALA A 1 170 ? -19.433 8.253 -0.061 1.00 86.69 170 ALA A CA 1
ATOM 1318 C C . ALA A 1 170 ? -18.703 9.482 -0.634 1.00 86.69 170 ALA A C 1
ATOM 1320 O O . ALA A 1 170 ? -19.347 10.484 -0.946 1.00 86.69 170 ALA A O 1
ATOM 1321 N N . THR A 1 171 ? -17.375 9.444 -0.780 1.00 89.56 171 THR A N 1
ATOM 1322 C CA . THR A 1 171 ? -16.641 10.517 -1.461 1.00 89.56 171 THR A CA 1
ATOM 1323 C C . THR A 1 171 ? -16.883 10.434 -2.974 1.00 89.56 171 THR A C 1
ATOM 1325 O O . THR A 1 171 ? -16.596 9.387 -3.566 1.00 89.56 171 THR A O 1
ATOM 1328 N N . PRO A 1 172 ? -17.392 11.505 -3.622 1.00 92.56 172 PRO A N 1
ATOM 1329 C CA . PRO A 1 172 ? -17.569 11.521 -5.067 1.00 92.56 172 PRO A CA 1
ATOM 1330 C C . PRO A 1 172 ? -16.248 11.348 -5.810 1.00 92.56 172 PRO A C 1
ATOM 1332 O O . PRO A 1 172 ? -15.219 11.881 -5.395 1.00 92.56 172 PRO A O 1
ATOM 1335 N N . VAL A 1 173 ? -16.288 10.630 -6.928 1.00 94.25 173 VAL A N 1
ATOM 1336 C CA . VAL A 1 173 ? -15.123 10.398 -7.787 1.00 94.25 173 VAL A CA 1
ATOM 1337 C C . VAL A 1 173 ? -15.340 10.937 -9.194 1.00 94.25 173 VAL A C 1
ATOM 1339 O O . VAL A 1 173 ? -16.470 11.218 -9.597 1.00 94.25 173 VAL A O 1
ATOM 1342 N N . SER A 1 174 ? -14.252 11.078 -9.951 1.00 95.25 174 SER A N 1
ATOM 1343 C CA . SER A 1 174 ? -14.328 11.448 -11.363 1.00 95.25 174 SER A CA 1
ATOM 1344 C C . SER A 1 174 ? -14.967 10.333 -12.212 1.00 95.25 174 SER A C 1
ATOM 1346 O O . SER A 1 174 ? -15.009 9.175 -11.775 1.00 95.25 174 SER A O 1
ATOM 1348 N N . PRO A 1 175 ? -15.467 10.633 -13.426 1.00 96.88 175 PRO A N 1
ATOM 1349 C CA . PRO A 1 175 ? -16.071 9.623 -14.296 1.00 96.88 175 PRO A CA 1
ATOM 1350 C C . PRO A 1 175 ? -15.157 8.427 -14.607 1.00 96.88 175 PRO A C 1
ATOM 1352 O O . PRO A 1 175 ? -15.615 7.288 -14.508 1.00 96.88 175 PRO A O 1
ATOM 1355 N N . MET A 1 176 ? -13.872 8.638 -14.911 1.00 96.06 176 MET A N 1
ATOM 1356 C CA . MET A 1 176 ? -12.931 7.540 -15.164 1.00 96.06 176 MET A CA 1
ATOM 1357 C C . MET A 1 176 ? -12.651 6.714 -13.908 1.00 96.06 176 MET A C 1
ATOM 1359 O O . MET A 1 176 ? -12.601 5.489 -13.994 1.00 96.06 176 MET A O 1
ATOM 1363 N N . ALA A 1 177 ? -12.550 7.341 -12.733 1.00 94.94 177 ALA A N 1
ATOM 1364 C CA . ALA A 1 177 ? -12.419 6.609 -11.473 1.00 94.94 177 ALA A CA 1
ATOM 1365 C C . ALA A 1 177 ? -13.685 5.791 -11.148 1.00 94.94 177 ALA A C 1
ATOM 1367 O O . ALA A 1 177 ? -13.594 4.676 -10.633 1.00 94.94 177 ALA A O 1
ATOM 1368 N N . ALA A 1 178 ? -14.875 6.302 -11.484 1.00 95.44 178 ALA A N 1
ATOM 1369 C CA . ALA A 1 178 ? -16.125 5.552 -11.367 1.00 95.44 178 ALA A CA 1
ATOM 1370 C C . ALA A 1 178 ? -16.177 4.362 -12.338 1.00 95.44 178 ALA A C 1
ATOM 1372 O O . ALA A 1 178 ? -16.582 3.266 -11.947 1.00 95.44 178 ALA A O 1
ATOM 1373 N N . ALA A 1 179 ? -15.737 4.560 -13.584 1.00 95.12 179 ALA A N 1
ATOM 1374 C CA . ALA A 1 179 ? -15.642 3.500 -14.583 1.00 95.12 179 ALA A CA 1
ATOM 1375 C C . ALA A 1 179 ? -14.654 2.405 -14.153 1.00 95.12 179 ALA A C 1
ATOM 1377 O O . ALA A 1 179 ? -14.966 1.221 -14.272 1.00 95.12 179 ALA A O 1
ATOM 1378 N N . GLU A 1 180 ? -13.507 2.786 -13.586 1.00 95.00 180 GLU A N 1
ATOM 1379 C CA . GLU A 1 180 ? -12.518 1.852 -13.047 1.00 95.00 180 GLU A CA 1
ATOM 1380 C C . GLU A 1 180 ? -13.087 1.040 -11.874 1.00 95.00 180 GLU A C 1
ATOM 1382 O O . GLU A 1 180 ? -13.015 -0.191 -11.883 1.00 95.00 180 GLU A O 1
ATOM 1387 N N . ARG A 1 181 ? -13.748 1.692 -10.905 1.00 94.94 181 ARG A N 1
ATOM 1388 C CA . ARG A 1 181 ? -14.458 0.990 -9.818 1.00 94.94 181 ARG A CA 1
ATOM 1389 C C . ARG A 1 181 ? -15.498 0.011 -10.363 1.00 94.94 181 ARG A C 1
ATOM 1391 O O . ARG A 1 181 ? -15.596 -1.111 -9.876 1.00 94.94 181 ARG A O 1
ATOM 1398 N N . HIS A 1 182 ? -16.257 0.403 -11.384 1.00 93.44 182 HIS A N 1
ATOM 1399 C CA . HIS A 1 182 ? -17.240 -0.482 -12.002 1.00 93.44 182 HIS A CA 1
ATOM 1400 C C . HIS A 1 182 ? -16.582 -1.702 -12.664 1.00 93.44 182 HIS A C 1
ATOM 1402 O O . HIS A 1 182 ? -17.007 -2.831 -12.417 1.00 93.44 182 HIS A O 1
ATOM 1408 N N . ALA A 1 183 ? -15.516 -1.493 -13.441 1.00 93.19 183 ALA A N 1
ATOM 1409 C CA . ALA A 1 183 ? -14.775 -2.564 -14.107 1.00 93.19 183 ALA A CA 1
ATOM 1410 C C . ALA A 1 183 ? -14.146 -3.554 -13.109 1.00 93.19 183 ALA A C 1
ATOM 1412 O O . ALA A 1 183 ? -14.133 -4.762 -13.350 1.00 93.19 183 ALA A O 1
ATOM 1413 N N . LEU A 1 184 ? -13.670 -3.055 -11.966 1.00 95.12 184 LEU A N 1
ATOM 1414 C CA . LEU A 1 184 ? -13.030 -3.855 -10.921 1.00 95.12 184 LEU A CA 1
ATOM 1415 C C . LEU A 1 184 ? -14.018 -4.444 -9.903 1.00 95.12 184 LEU A C 1
ATOM 1417 O O . LEU A 1 184 ? -13.628 -5.295 -9.106 1.00 95.12 184 LEU A O 1
ATOM 1421 N N . GLY A 1 185 ? -15.297 -4.057 -9.926 1.00 93.88 185 GLY A N 1
ATOM 1422 C CA . GLY A 1 185 ? -16.296 -4.539 -8.963 1.00 93.88 185 GLY A CA 1
ATOM 1423 C C . GLY A 1 185 ? -16.412 -6.068 -8.937 1.00 93.88 185 GLY A C 1
ATOM 1424 O O . GLY A 1 185 ? -16.480 -6.675 -7.865 1.00 93.88 185 GLY A O 1
ATOM 1425 N N . GLY A 1 186 ? -16.328 -6.700 -10.113 1.00 93.62 186 GLY A N 1
ATOM 1426 C CA . GLY A 1 186 ? -16.354 -8.156 -10.286 1.00 93.62 186 GLY A CA 1
ATOM 1427 C C . GLY A 1 186 ? -15.004 -8.867 -10.126 1.00 93.62 186 GLY A C 1
ATOM 1428 O O . GLY A 1 186 ? -14.940 -10.079 -10.351 1.00 93.62 186 GLY A O 1
ATOM 1429 N N . LEU A 1 187 ? -13.928 -8.152 -9.768 1.00 94.81 187 LEU A N 1
ATOM 1430 C CA . LEU A 1 187 ? -12.586 -8.723 -9.635 1.00 94.81 187 LEU A CA 1
ATOM 1431 C C . LEU A 1 187 ? -12.568 -9.850 -8.598 1.00 94.81 187 LEU A C 1
ATOM 1433 O O . LEU A 1 187 ? -12.747 -9.613 -7.404 1.00 94.81 187 LEU A O 1
ATOM 1437 N N . HIS A 1 188 ? -12.289 -11.066 -9.051 1.00 95.88 188 HIS A N 1
ATOM 1438 C CA . HIS A 1 188 ? -11.990 -12.205 -8.193 1.00 95.88 188 HIS A CA 1
ATOM 1439 C C . HIS A 1 188 ? -11.049 -13.171 -8.914 1.00 95.88 188 HIS A C 1
ATOM 1441 O O . HIS A 1 188 ? -10.886 -13.120 -10.137 1.00 95.88 188 HIS A O 1
ATOM 1447 N N . TYR A 1 189 ? -10.394 -14.045 -8.157 1.00 95.31 189 TYR A N 1
ATOM 1448 C CA . TYR A 1 189 ? -9.348 -14.903 -8.702 1.00 95.31 189 TYR A CA 1
ATOM 1449 C C . TYR A 1 189 ? -9.949 -16.124 -9.398 1.00 95.31 189 TYR A C 1
ATOM 1451 O O . TYR A 1 189 ? -10.564 -16.979 -8.764 1.00 95.31 189 TYR A O 1
ATOM 1459 N N . THR A 1 190 ? -9.725 -16.235 -10.708 1.00 93.56 190 THR A N 1
ATOM 1460 C CA . THR A 1 190 ? -10.281 -17.319 -11.539 1.00 93.56 190 THR A CA 1
ATOM 1461 C C . THR A 1 190 ? -9.231 -18.302 -12.051 1.00 93.56 190 THR A C 1
ATOM 1463 O O . THR A 1 190 ? -9.549 -19.454 -12.336 1.00 93.56 190 THR A O 1
ATOM 1466 N N . ALA A 1 191 ? -7.968 -17.880 -12.162 1.00 91.56 191 ALA A N 1
ATOM 1467 C CA . ALA A 1 191 ? -6.919 -18.706 -12.748 1.00 91.56 191 ALA A CA 1
ATOM 1468 C C . ALA A 1 191 ? -6.573 -19.916 -11.864 1.00 91.56 191 ALA A C 1
ATOM 1470 O O . ALA A 1 191 ? -6.381 -19.789 -10.656 1.00 91.56 191 ALA A O 1
ATOM 1471 N N . THR A 1 192 ? -6.398 -21.084 -12.484 1.00 93.19 192 THR A N 1
ATOM 1472 C CA . THR A 1 192 ? -6.095 -22.355 -11.799 1.00 93.19 192 THR A CA 1
ATOM 1473 C C . THR A 1 192 ? -4.756 -22.367 -11.063 1.00 93.19 192 THR A C 1
ATOM 1475 O O . THR A 1 192 ? -4.565 -23.201 -10.184 1.00 93.19 192 THR A O 1
ATOM 1478 N N . ARG A 1 193 ? -3.850 -21.432 -11.385 1.00 90.81 193 ARG A N 1
ATOM 1479 C CA . ARG A 1 193 ? -2.584 -21.228 -10.662 1.00 90.81 193 ARG A CA 1
ATOM 1480 C C . ARG A 1 193 ? -2.777 -20.768 -9.213 1.00 90.81 193 ARG A C 1
ATOM 1482 O O . ARG A 1 193 ? -1.885 -20.970 -8.402 1.00 90.81 193 ARG A O 1
ATOM 1489 N N . TYR A 1 194 ? -3.902 -20.122 -8.899 1.00 93.19 194 TYR A N 1
ATOM 1490 C CA . TYR A 1 194 ? -4.232 -19.754 -7.523 1.00 93.19 194 TYR A CA 1
ATOM 1491 C C . TYR A 1 194 ? -4.801 -20.978 -6.802 1.00 93.19 194 TYR A C 1
ATOM 1493 O O . TYR A 1 194 ? -5.614 -21.666 -7.415 1.00 93.19 194 TYR A O 1
ATOM 1501 N N . PRO A 1 195 ? -4.440 -21.258 -5.541 1.00 95.44 195 PRO A N 1
ATOM 1502 C CA . PRO A 1 195 ? -5.053 -22.325 -4.747 1.00 95.44 195 PRO A CA 1
ATOM 1503 C C . PRO A 1 195 ? -6.591 -22.238 -4.677 1.00 95.44 195 PRO A C 1
ATOM 1505 O O . PRO A 1 195 ? -7.184 -21.177 -4.879 1.00 95.44 195 PRO A O 1
ATOM 1508 N N . ALA A 1 196 ? -7.264 -23.375 -4.474 1.00 97.31 196 ALA A N 1
ATOM 1509 C CA . ALA A 1 196 ? -8.725 -23.459 -4.586 1.00 97.31 196 ALA A CA 1
ATOM 1510 C C . ALA A 1 196 ? -9.473 -22.672 -3.499 1.00 97.31 196 ALA A C 1
ATOM 1512 O O . ALA A 1 196 ? -10.477 -22.029 -3.799 1.00 97.31 196 ALA A O 1
ATOM 1513 N N . ASP A 1 197 ? -8.954 -22.709 -2.278 1.00 97.62 197 ASP A N 1
ATOM 1514 C CA . ASP A 1 197 ? -9.360 -21.897 -1.131 1.00 97.62 197 ASP A CA 1
ATOM 1515 C C . ASP A 1 197 ? -9.195 -20.397 -1.408 1.00 97.62 197 ASP A C 1
ATOM 1517 O O . ASP A 1 197 ? -10.159 -19.651 -1.264 1.00 97.62 197 ASP A O 1
ATOM 1521 N N . VAL A 1 198 ? -8.051 -19.965 -1.950 1.00 97.31 198 VAL A N 1
ATOM 1522 C CA . VAL A 1 198 ? -7.822 -18.557 -2.328 1.00 97.31 198 VAL A CA 1
ATOM 1523 C C . VAL A 1 198 ? -8.865 -18.075 -3.348 1.00 97.31 198 VAL A C 1
ATOM 1525 O O . VAL A 1 198 ? -9.393 -16.963 -3.245 1.00 97.31 198 VAL A O 1
ATOM 1528 N N . ARG A 1 199 ? -9.196 -18.903 -4.349 1.00 97.12 199 ARG A N 1
ATOM 1529 C CA . ARG A 1 199 ? -10.248 -18.567 -5.328 1.00 97.12 199 ARG A CA 1
ATOM 1530 C C . ARG A 1 199 ? -11.632 -18.496 -4.679 1.00 97.12 199 ARG A C 1
ATOM 1532 O O . ARG A 1 199 ? -12.406 -17.602 -5.017 1.00 97.12 199 ARG A O 1
ATOM 1539 N N . ALA A 1 200 ? -11.942 -19.419 -3.768 1.00 98.00 200 ALA A N 1
ATOM 1540 C CA . ALA A 1 200 ? -13.218 -19.452 -3.059 1.00 98.00 200 ALA A CA 1
ATOM 1541 C C . ALA A 1 200 ? -13.400 -18.215 -2.166 1.00 98.00 200 ALA A C 1
ATOM 1543 O O . ALA A 1 200 ? -14.430 -17.546 -2.269 1.00 98.00 200 ALA A O 1
ATOM 1544 N N . ASP A 1 201 ? -12.384 -17.855 -1.381 1.00 98.00 201 ASP A N 1
ATOM 1545 C CA . ASP A 1 201 ? -12.407 -16.667 -0.525 1.00 98.00 201 ASP A CA 1
ATOM 1546 C C . ASP A 1 201 ? -12.531 -15.387 -1.363 1.00 98.00 201 ASP A C 1
ATOM 1548 O O . ASP A 1 201 ? -13.335 -14.504 -1.058 1.00 98.00 201 ASP A O 1
ATOM 1552 N N . SER A 1 202 ? -11.806 -15.310 -2.485 1.00 97.38 202 SER A N 1
ATOM 1553 C CA . SER A 1 202 ? -11.913 -14.176 -3.405 1.00 97.38 202 SER A CA 1
ATOM 1554 C C . SER A 1 202 ? -13.296 -14.033 -4.038 1.00 97.38 202 SER A C 1
ATOM 1556 O O . SER A 1 202 ? -13.741 -12.904 -4.244 1.00 97.38 202 SER A O 1
ATOM 1558 N N . ALA A 1 203 ? -13.974 -15.137 -4.358 1.00 97.50 203 ALA A N 1
ATOM 1559 C CA . ALA A 1 203 ? -15.346 -15.100 -4.856 1.00 97.50 203 ALA A CA 1
ATOM 1560 C C . ALA A 1 203 ? -16.336 -14.721 -3.742 1.00 97.50 203 ALA A C 1
ATOM 1562 O O . ALA A 1 203 ? -17.250 -13.929 -3.968 1.00 97.50 203 ALA A O 1
ATOM 1563 N N . HIS A 1 204 ? -16.133 -15.228 -2.523 1.00 97.62 204 HIS A N 1
ATOM 1564 C CA . HIS A 1 204 ? -16.959 -14.899 -1.362 1.00 97.62 204 HIS A CA 1
ATOM 1565 C C . HIS A 1 204 ? -16.918 -13.400 -1.021 1.00 97.62 204 HIS A C 1
ATOM 1567 O O . HIS A 1 204 ? -17.951 -12.810 -0.687 1.00 97.62 204 HIS A O 1
ATOM 1573 N N . ALA A 1 205 ? -15.756 -12.761 -1.186 1.00 96.56 205 ALA A N 1
ATOM 1574 C CA . ALA A 1 205 ? -15.572 -11.328 -0.968 1.00 96.56 205 ALA A CA 1
ATOM 1575 C C . ALA A 1 205 ? -16.498 -10.446 -1.826 1.00 96.56 205 ALA A C 1
ATOM 1577 O O . ALA A 1 205 ? -16.879 -9.361 -1.387 1.00 96.56 205 ALA A O 1
ATOM 1578 N N . LEU A 1 206 ? -16.932 -10.916 -3.005 1.00 95.81 206 LEU A N 1
ATOM 1579 C CA . LEU A 1 206 ? -17.906 -10.204 -3.848 1.00 95.81 206 LEU A CA 1
ATOM 1580 C C . LEU A 1 206 ? -19.255 -10.001 -3.152 1.00 95.81 206 LEU A C 1
ATOM 1582 O O . LEU A 1 206 ? -19.973 -9.053 -3.459 1.00 95.81 206 LEU A O 1
ATOM 1586 N N . HIS A 1 207 ? -19.610 -10.894 -2.230 1.00 95.31 207 HIS A N 1
ATOM 1587 C CA . HIS A 1 207 ? -20.885 -10.857 -1.524 1.00 95.31 207 HIS A CA 1
ATOM 1588 C C . HIS A 1 207 ? -20.788 -10.120 -0.189 1.00 95.31 207 HIS A C 1
ATOM 1590 O O . HIS A 1 207 ? -21.705 -9.385 0.170 1.00 95.31 207 HIS A O 1
ATOM 1596 N N . THR A 1 208 ? -19.688 -10.296 0.544 1.00 95.06 208 THR A N 1
ATOM 1597 C CA . THR A 1 208 ? -19.499 -9.671 1.863 1.00 95.06 208 THR A CA 1
ATOM 1598 C C . THR A 1 208 ? -19.008 -8.227 1.769 1.00 95.06 208 THR A C 1
ATOM 1600 O O . THR A 1 208 ? -19.387 -7.393 2.591 1.00 95.06 208 THR A O 1
ATOM 1603 N N . HIS A 1 209 ? -18.214 -7.918 0.740 1.00 96.12 209 HIS A N 1
ATOM 1604 C CA . HIS A 1 209 ? -17.614 -6.608 0.494 1.00 96.12 209 HIS A CA 1
ATOM 1605 C C . HIS A 1 209 ? -17.798 -6.225 -0.993 1.00 96.12 209 HIS A C 1
ATOM 1607 O O . HIS A 1 209 ? -16.841 -6.214 -1.778 1.00 96.12 209 HIS A O 1
ATOM 1613 N N . PRO A 1 210 ? -19.052 -5.962 -1.418 1.00 93.06 210 PRO A N 1
ATOM 1614 C CA . PRO A 1 210 ? -19.399 -5.806 -2.832 1.00 93.06 210 PRO A CA 1
ATOM 1615 C C . PRO A 1 210 ? -18.851 -4.520 -3.458 1.00 93.06 210 PRO A C 1
ATOM 1617 O O . PRO A 1 210 ? -18.644 -4.465 -4.669 1.00 93.06 210 PRO A O 1
ATOM 1620 N N . ALA A 1 211 ? -18.631 -3.480 -2.655 1.00 92.81 211 ALA A N 1
ATOM 1621 C CA . ALA A 1 211 ? -18.125 -2.207 -3.138 1.00 92.81 211 ALA A CA 1
ATOM 1622 C C . ALA A 1 211 ? -16.596 -2.226 -3.222 1.00 92.81 211 ALA A C 1
ATOM 1624 O O . ALA A 1 211 ? -15.926 -2.890 -2.430 1.00 92.81 211 ALA A O 1
ATOM 1625 N N . VAL A 1 212 ? -16.045 -1.467 -4.168 1.00 94.62 212 VAL A N 1
ATOM 1626 C CA . VAL A 1 212 ? -14.599 -1.338 -4.367 1.00 94.62 212 VAL A CA 1
ATOM 1627 C C . VAL A 1 212 ? -14.163 0.118 -4.277 1.00 94.62 212 VAL A C 1
ATOM 1629 O O . VAL A 1 212 ? -14.824 1.028 -4.781 1.00 94.62 212 VAL A O 1
ATOM 1632 N N . ILE A 1 213 ? -13.017 0.326 -3.643 1.00 95.56 213 ILE A N 1
ATOM 1633 C CA . ILE A 1 213 ? -12.303 1.592 -3.588 1.00 95.56 213 ILE A CA 1
ATOM 1634 C C . ILE A 1 213 ? -10.935 1.352 -4.214 1.00 95.56 213 ILE A C 1
ATOM 1636 O O . ILE A 1 213 ? -10.176 0.488 -3.780 1.00 95.56 213 ILE A O 1
ATOM 1640 N N . VAL A 1 214 ? -10.629 2.133 -5.242 1.00 96.75 214 VAL A N 1
ATOM 1641 C CA . VAL A 1 214 ? -9.292 2.187 -5.826 1.00 96.75 214 VAL A CA 1
ATOM 1642 C C . VAL A 1 214 ? -8.475 3.174 -5.000 1.00 96.75 214 VAL A C 1
ATOM 1644 O O . VAL A 1 214 ? -8.860 4.340 -4.880 1.00 96.75 214 VAL A O 1
ATOM 1647 N N . LEU A 1 215 ? -7.401 2.693 -4.374 1.00 97.44 215 LEU A N 1
ATOM 1648 C CA . LEU A 1 215 ? -6.498 3.538 -3.591 1.00 97.44 215 LEU A CA 1
ATOM 1649 C C . LEU A 1 215 ? -5.657 4.424 -4.527 1.00 97.44 215 LEU A C 1
ATOM 1651 O O . LEU A 1 215 ? -5.523 4.101 -5.711 1.00 97.44 215 LEU A O 1
ATOM 1655 N N . PRO A 1 216 ? -5.053 5.518 -4.022 1.00 96.19 216 PRO A N 1
ATOM 1656 C CA . PRO A 1 216 ? -4.126 6.318 -4.811 1.00 96.19 216 PRO A CA 1
ATOM 1657 C C . PRO A 1 216 ? -3.029 5.466 -5.456 1.00 96.19 216 PRO A C 1
ATOM 1659 O O . PRO A 1 216 ? -2.577 4.466 -4.878 1.00 96.19 216 PRO A O 1
ATOM 1662 N N . ALA A 1 217 ? -2.608 5.888 -6.650 1.00 96.19 217 ALA A N 1
ATOM 1663 C CA . ALA A 1 217 ? -1.537 5.242 -7.394 1.00 96.19 217 ALA A CA 1
ATOM 1664 C C . ALA A 1 217 ? -0.292 5.096 -6.520 1.00 96.19 217 ALA A C 1
ATOM 1666 O O . ALA A 1 217 ? 0.096 6.029 -5.815 1.00 96.19 217 ALA A O 1
ATOM 1667 N N . ALA A 1 218 ? 0.325 3.926 -6.590 1.00 97.44 218 ALA A N 1
ATOM 1668 C CA . ALA A 1 218 ? 1.633 3.686 -6.012 1.00 97.44 218 ALA A CA 1
ATOM 1669 C C . ALA A 1 218 ? 2.617 3.335 -7.128 1.00 97.44 218 ALA A C 1
ATOM 1671 O O . ALA A 1 218 ? 2.215 2.994 -8.239 1.00 97.44 218 ALA A O 1
ATOM 1672 N N . PHE A 1 219 ? 3.909 3.401 -6.838 1.00 97.56 219 PHE A N 1
ATOM 1673 C CA . PHE A 1 219 ? 4.952 3.148 -7.822 1.00 97.56 219 PHE A CA 1
ATOM 1674 C C . PHE A 1 219 ? 5.953 2.144 -7.290 1.00 97.56 219 PHE A C 1
ATOM 1676 O O . PHE A 1 219 ? 6.398 2.243 -6.149 1.00 97.56 219 PHE A O 1
ATOM 1683 N N . ALA A 1 220 ? 6.333 1.197 -8.134 1.00 97.00 220 ALA A N 1
ATOM 1684 C CA . ALA A 1 220 ? 7.388 0.240 -7.845 1.00 97.00 220 ALA A CA 1
ATOM 1685 C C . ALA A 1 220 ? 8.245 0.029 -9.085 1.00 97.00 220 ALA A C 1
ATOM 1687 O O . ALA A 1 220 ? 7.822 0.292 -10.212 1.00 97.00 220 ALA A O 1
ATOM 1688 N N . VAL A 1 221 ? 9.458 -0.467 -8.873 1.00 97.75 221 VAL A N 1
ATOM 1689 C CA . VAL A 1 221 ? 10.282 -0.959 -9.972 1.00 97.75 221 VAL A CA 1
ATOM 1690 C C . VAL A 1 221 ? 10.005 -2.440 -10.161 1.00 97.75 221 VAL A C 1
ATOM 1692 O O . VAL A 1 221 ? 10.124 -3.230 -9.220 1.00 97.75 221 VAL A O 1
ATOM 1695 N N . LEU A 1 222 ? 9.644 -2.803 -11.388 1.00 96.88 222 LEU A N 1
ATOM 1696 C CA . LEU A 1 222 ? 9.546 -4.185 -11.827 1.00 96.88 222 LEU A CA 1
ATOM 1697 C C . LEU A 1 222 ? 10.753 -4.520 -12.698 1.00 96.88 222 LEU A C 1
ATOM 1699 O O . LEU A 1 222 ? 11.196 -3.704 -13.502 1.00 96.88 222 LEU A O 1
ATOM 1703 N N . GLU A 1 223 ? 11.258 -5.732 -12.556 1.00 96.44 223 GLU A N 1
ATOM 1704 C CA . GLU A 1 223 ? 12.266 -6.324 -13.422 1.00 96.44 223 GLU A CA 1
ATOM 1705 C C . GLU A 1 223 ? 11.615 -7.319 -14.385 1.00 96.44 223 GLU A C 1
ATOM 1707 O O . GLU A 1 223 ? 10.736 -8.096 -13.993 1.00 96.44 223 GLU A O 1
ATOM 1712 N N . GLU A 1 224 ? 12.065 -7.317 -15.638 1.00 94.25 224 GLU A N 1
ATOM 1713 C CA . GLU A 1 224 ? 11.713 -8.352 -16.603 1.00 94.25 224 GLU A CA 1
ATOM 1714 C C . GLU A 1 224 ? 12.425 -9.658 -16.227 1.00 94.25 224 GLU A C 1
ATOM 1716 O O . GLU A 1 224 ? 13.645 -9.790 -16.300 1.00 94.25 224 GLU A O 1
ATOM 1721 N N . THR A 1 225 ? 11.629 -10.642 -15.840 1.00 89.50 225 THR A N 1
ATOM 1722 C CA . THR A 1 225 ? 12.032 -12.032 -15.617 1.00 89.50 225 THR A CA 1
ATOM 1723 C C . THR A 1 225 ? 11.478 -12.899 -16.753 1.00 89.50 225 THR A C 1
ATOM 1725 O O . THR A 1 225 ? 10.569 -12.453 -17.457 1.00 89.50 225 THR A O 1
ATOM 1728 N N . PRO A 1 226 ? 11.981 -14.129 -16.982 1.00 87.06 226 PRO A N 1
ATOM 1729 C CA . PRO A 1 226 ? 11.502 -14.974 -18.078 1.00 87.06 226 PRO A CA 1
ATOM 1730 C C . PRO A 1 226 ? 9.969 -15.127 -18.091 1.00 87.06 226 PRO A C 1
ATOM 1732 O O . PRO A 1 226 ? 9.394 -15.853 -17.284 1.00 87.06 226 PRO A O 1
ATOM 1735 N N . GLY A 1 227 ? 9.311 -14.425 -19.019 1.00 81.12 227 GLY A N 1
ATOM 1736 C CA . GLY A 1 227 ? 7.858 -14.442 -19.204 1.00 81.12 227 GLY A CA 1
ATOM 1737 C C . GLY A 1 227 ? 7.029 -13.613 -18.211 1.00 81.12 227 GLY A C 1
ATOM 1738 O O . GLY A 1 227 ? 5.805 -13.740 -18.232 1.00 81.12 227 GLY A O 1
ATOM 1739 N N . ALA A 1 228 ? 7.636 -12.789 -17.347 1.00 86.69 228 ALA A N 1
ATOM 1740 C CA . ALA A 1 228 ? 6.897 -12.009 -16.349 1.00 86.69 228 ALA A CA 1
ATOM 1741 C C . ALA A 1 228 ? 7.628 -10.743 -15.878 1.00 86.69 228 ALA A C 1
ATOM 1743 O O . ALA A 1 228 ? 8.853 -10.677 -15.872 1.00 86.69 228 ALA A O 1
ATOM 1744 N N . TRP A 1 229 ? 6.865 -9.776 -15.372 1.00 92.19 229 TRP A N 1
ATOM 1745 C CA . TRP A 1 229 ? 7.391 -8.643 -14.610 1.00 92.19 229 TRP A CA 1
ATOM 1746 C C . TRP A 1 229 ? 7.305 -8.932 -13.109 1.00 92.19 229 TRP A C 1
ATOM 1748 O O . TRP A 1 229 ? 6.229 -9.254 -12.590 1.00 92.19 229 TRP A O 1
ATOM 1758 N N . THR A 1 230 ? 8.433 -8.806 -12.413 1.00 91.94 230 THR A N 1
ATOM 1759 C CA . THR A 1 230 ? 8.549 -9.109 -10.981 1.00 91.94 230 THR A CA 1
ATOM 1760 C C . THR A 1 230 ? 8.968 -7.858 -10.210 1.00 91.94 230 THR A C 1
ATOM 1762 O O . THR A 1 230 ? 9.959 -7.234 -10.582 1.00 91.94 230 THR A O 1
ATOM 1765 N N . PRO A 1 231 ? 8.252 -7.461 -9.144 1.00 92.38 231 PRO A N 1
ATOM 1766 C CA . PRO A 1 231 ? 8.663 -6.342 -8.310 1.00 92.38 231 PRO A CA 1
ATOM 1767 C C . PRO A 1 231 ? 9.962 -6.681 -7.589 1.00 92.38 231 PRO A C 1
ATOM 1769 O O . PRO A 1 231 ? 10.101 -7.758 -7.013 1.00 92.38 231 PRO A O 1
ATOM 1772 N N . ILE A 1 232 ? 10.900 -5.742 -7.599 1.00 92.38 232 ILE A N 1
ATOM 1773 C CA . ILE A 1 232 ? 12.189 -5.892 -6.911 1.00 92.38 232 ILE A CA 1
ATOM 1774 C C . ILE A 1 232 ? 12.291 -5.006 -5.672 1.00 92.38 232 ILE A C 1
ATOM 1776 O O . ILE A 1 232 ? 13.353 -4.912 -5.069 1.00 92.38 232 ILE A O 1
ATOM 1780 N N . GLY A 1 233 ? 11.205 -4.340 -5.286 1.00 88.69 233 GLY A N 1
ATOM 1781 C CA . GLY A 1 233 ? 11.197 -3.334 -4.237 1.00 88.69 233 GLY A CA 1
ATOM 1782 C C . GLY A 1 233 ? 9.815 -3.096 -3.639 1.00 88.69 233 GLY A C 1
ATOM 1783 O O . GLY A 1 233 ? 8.888 -3.873 -3.838 1.00 88.69 233 GLY A O 1
ATOM 1784 N N . ALA A 1 234 ? 9.715 -2.008 -2.884 1.00 92.38 234 ALA A N 1
ATOM 1785 C CA . ALA A 1 234 ? 8.510 -1.611 -2.170 1.00 92.38 234 ALA A CA 1
ATOM 1786 C C . ALA A 1 234 ? 7.664 -0.667 -3.032 1.00 92.38 234 ALA A C 1
ATOM 1788 O O . ALA A 1 234 ? 8.144 -0.113 -4.023 1.00 92.38 234 ALA A O 1
ATOM 1789 N N . LEU A 1 235 ? 6.418 -0.461 -2.614 1.00 96.19 235 LEU A N 1
ATOM 1790 C CA . LEU A 1 235 ? 5.558 0.583 -3.151 1.00 96.19 235 LEU A CA 1
ATOM 1791 C C . LEU A 1 235 ? 5.961 1.960 -2.613 1.00 96.19 235 LEU A C 1
ATOM 1793 O O . LEU A 1 235 ? 6.236 2.120 -1.424 1.00 96.19 235 LEU A O 1
ATOM 1797 N N . HIS A 1 236 ? 5.915 2.963 -3.485 1.00 95.56 236 HIS A N 1
ATOM 1798 C CA . HIS A 1 236 ? 6.208 4.361 -3.173 1.00 95.56 236 HIS A CA 1
ATOM 1799 C C . HIS A 1 236 ? 5.078 5.281 -3.622 1.00 95.56 236 HIS A C 1
ATOM 1801 O O . HIS A 1 236 ? 4.319 4.956 -4.531 1.00 95.56 236 HIS A O 1
ATOM 1807 N N . SER A 1 237 ? 4.990 6.456 -3.005 1.00 94.88 237 SER A N 1
ATOM 1808 C CA . SER A 1 237 ? 4.010 7.497 -3.344 1.00 94.88 237 SER A CA 1
ATOM 1809 C C . SER A 1 237 ? 4.318 8.233 -4.651 1.00 94.88 237 SER A C 1
ATOM 1811 O O . SER A 1 237 ? 3.423 8.838 -5.233 1.00 94.88 237 SER A O 1
ATOM 1813 N N . THR A 1 238 ? 5.571 8.187 -5.119 1.00 94.50 238 THR A N 1
ATOM 1814 C CA . THR A 1 238 ? 6.016 8.823 -6.366 1.00 94.50 238 THR A CA 1
ATOM 1815 C C . THR A 1 238 ? 6.920 7.892 -7.164 1.00 94.50 238 THR A C 1
ATOM 1817 O O . THR A 1 238 ? 7.609 7.021 -6.618 1.00 94.50 238 THR A O 1
ATOM 1820 N N . ALA A 1 239 ? 6.959 8.104 -8.476 1.00 95.19 239 ALA A N 1
ATOM 1821 C CA . ALA A 1 239 ? 7.839 7.359 -9.362 1.00 95.19 239 ALA A CA 1
ATOM 1822 C C . ALA A 1 239 ? 9.326 7.663 -9.095 1.00 95.19 239 ALA A C 1
ATOM 1824 O O . ALA A 1 239 ? 10.172 6.778 -9.238 1.00 95.19 239 ALA A O 1
ATOM 1825 N N . GLN A 1 240 ? 9.673 8.877 -8.659 1.00 94.38 240 GLN A N 1
ATOM 1826 C CA . GLN A 1 240 ? 11.035 9.232 -8.264 1.00 94.38 240 GLN A CA 1
ATOM 1827 C C . GLN A 1 240 ? 11.503 8.475 -7.018 1.00 94.38 240 GLN A C 1
ATOM 1829 O O . GLN A 1 240 ? 12.654 8.043 -6.989 1.00 94.38 240 GLN A O 1
ATOM 1834 N N . GLU A 1 241 ? 10.651 8.246 -6.018 1.00 93.88 241 GLU A N 1
ATOM 1835 C CA . GLU A 1 241 ? 11.033 7.424 -4.859 1.00 93.88 241 GLU A CA 1
ATOM 1836 C C . GLU A 1 241 ? 11.264 5.953 -5.256 1.00 93.88 241 GLU A C 1
ATOM 1838 O O . GLU A 1 241 ? 12.251 5.347 -4.830 1.00 93.88 241 GLU A O 1
ATOM 1843 N N . ALA A 1 242 ? 10.475 5.413 -6.194 1.00 95.12 242 ALA A N 1
ATOM 1844 C CA . ALA A 1 242 ? 10.751 4.095 -6.778 1.00 95.12 242 ALA A CA 1
ATOM 1845 C C . ALA A 1 242 ? 12.114 4.054 -7.504 1.00 95.12 242 ALA A C 1
ATOM 1847 O O . ALA A 1 242 ? 12.892 3.110 -7.336 1.00 95.12 242 ALA A O 1
ATOM 1848 N N . ARG A 1 243 ? 12.469 5.109 -8.252 1.00 95.44 243 ARG A N 1
ATOM 1849 C CA . ARG A 1 243 ? 13.800 5.235 -8.881 1.00 95.44 243 ARG A CA 1
ATOM 1850 C C . ARG A 1 243 ? 14.923 5.351 -7.850 1.00 95.44 243 ARG A C 1
ATOM 1852 O O . ARG A 1 243 ? 15.974 4.738 -8.038 1.00 95.44 243 ARG A O 1
ATOM 1859 N N . LYS A 1 244 ? 14.722 6.090 -6.754 1.00 94.19 244 LYS A N 1
ATOM 1860 C CA . LYS A 1 244 ? 15.684 6.177 -5.639 1.00 94.19 244 LYS A CA 1
ATOM 1861 C C . LYS A 1 244 ? 15.895 4.818 -4.980 1.00 94.19 244 LYS A C 1
ATOM 1863 O O . LYS A 1 244 ? 17.034 4.488 -4.654 1.00 94.19 244 LYS A O 1
ATOM 1868 N N . GLN A 1 245 ? 14.847 4.005 -4.846 1.00 93.88 245 GLN A N 1
ATOM 1869 C CA . GLN A 1 245 ? 14.991 2.634 -4.364 1.00 93.88 245 GLN A CA 1
ATOM 1870 C C . GLN A 1 245 ? 15.844 1.785 -5.312 1.00 93.88 245 GLN A C 1
ATOM 1872 O O . GLN A 1 245 ? 16.764 1.123 -4.838 1.00 93.88 245 GLN A O 1
ATOM 1877 N N . LEU A 1 246 ? 15.606 1.829 -6.628 1.00 95.75 246 LEU A N 1
ATOM 1878 C CA . LEU A 1 246 ? 16.458 1.113 -7.589 1.00 95.75 246 LEU A CA 1
ATOM 1879 C C . LEU A 1 246 ? 17.908 1.612 -7.543 1.00 95.75 246 LEU A C 1
ATOM 1881 O O . LEU A 1 246 ? 18.841 0.812 -7.574 1.00 95.75 246 LEU A O 1
ATOM 1885 N N . HIS A 1 247 ? 18.116 2.922 -7.407 1.00 95.38 247 HIS A N 1
ATOM 1886 C CA . HIS A 1 247 ? 19.452 3.478 -7.216 1.00 95.38 247 HIS A CA 1
ATOM 1887 C C . HIS A 1 247 ? 20.112 2.929 -5.949 1.00 95.38 247 HIS A C 1
ATOM 1889 O O . HIS A 1 247 ? 21.251 2.480 -6.006 1.00 95.38 247 HIS A O 1
ATOM 1895 N N . PHE A 1 248 ? 19.406 2.922 -4.816 1.00 93.38 248 PHE A N 1
ATOM 1896 C CA . PHE A 1 248 ? 19.899 2.334 -3.569 1.00 93.38 248 PHE A CA 1
ATOM 1897 C C . PHE A 1 248 ? 20.230 0.845 -3.728 1.00 93.38 248 PHE A C 1
ATOM 1899 O O . PHE A 1 248 ? 21.236 0.372 -3.196 1.00 93.38 248 PHE A O 1
ATOM 1906 N N . GLN A 1 249 ? 19.424 0.107 -4.490 1.00 93.56 249 GLN A N 1
ATOM 1907 C CA . GLN A 1 249 ? 19.685 -1.298 -4.774 1.00 93.56 249 GLN A CA 1
ATOM 1908 C C . GLN A 1 249 ? 20.975 -1.497 -5.562 1.00 93.56 249 GLN A C 1
ATOM 1910 O O . GLN A 1 249 ? 21.809 -2.305 -5.162 1.00 93.56 249 GLN A O 1
ATOM 1915 N N . LEU A 1 250 ? 21.158 -0.731 -6.636 1.00 94.62 250 LEU A N 1
ATOM 1916 C CA . LEU A 1 250 ? 22.344 -0.790 -7.486 1.00 94.62 250 LEU A CA 1
ATOM 1917 C C . LEU A 1 250 ? 23.604 -0.309 -6.760 1.00 94.62 250 LEU A C 1
ATOM 1919 O O . LEU A 1 250 ? 24.631 -0.967 -6.835 1.00 94.62 250 LEU A O 1
ATOM 1923 N N . ASP A 1 251 ? 23.541 0.822 -6.063 1.00 93.94 251 ASP A N 1
ATOM 1924 C CA . ASP A 1 251 ? 24.712 1.475 -5.469 1.00 93.94 251 ASP A CA 1
ATOM 1925 C C . ASP A 1 251 ? 25.131 0.844 -4.132 1.00 93.94 251 ASP A C 1
ATOM 1927 O O . ASP A 1 251 ? 26.321 0.729 -3.814 1.00 93.94 251 ASP A O 1
ATOM 1931 N N . TRP A 1 252 ? 24.152 0.403 -3.335 1.00 91.69 252 TRP A N 1
ATOM 1932 C CA . TRP A 1 252 ? 24.400 -0.025 -1.964 1.00 91.69 252 TRP A CA 1
ATOM 1933 C C . TRP A 1 252 ? 24.080 -1.493 -1.703 1.00 91.69 252 TRP A C 1
ATOM 1935 O O . TRP A 1 252 ? 24.980 -2.224 -1.278 1.00 91.69 252 TRP A O 1
ATOM 1945 N N . LEU A 1 253 ? 22.834 -1.922 -1.934 1.00 91.88 253 LEU A N 1
ATOM 1946 C CA . LEU A 1 253 ? 22.352 -3.229 -1.474 1.00 91.88 253 LEU A CA 1
ATOM 1947 C C . LEU A 1 253 ? 22.974 -4.381 -2.262 1.00 91.88 253 LEU A C 1
ATOM 1949 O O . LEU A 1 253 ? 23.686 -5.201 -1.690 1.00 91.88 253 LEU A O 1
ATOM 1953 N N . TRP A 1 254 ? 22.719 -4.442 -3.569 1.00 92.19 254 TRP A N 1
ATOM 1954 C CA . TRP A 1 254 ? 23.117 -5.568 -4.406 1.00 92.19 254 TRP A CA 1
ATOM 1955 C C . TRP A 1 254 ? 24.625 -5.827 -4.408 1.00 92.19 254 TRP A C 1
ATOM 1957 O O . TRP A 1 254 ? 24.971 -6.984 -4.200 1.00 92.19 254 TRP A O 1
ATOM 1967 N N . PRO A 1 255 ? 25.523 -4.820 -4.485 1.00 91.38 255 PRO A N 1
ATOM 1968 C CA . PRO A 1 255 ? 26.971 -5.047 -4.398 1.00 91.38 255 PRO A CA 1
ATOM 1969 C C . PRO A 1 255 ? 27.456 -5.713 -3.103 1.00 91.38 255 PRO A C 1
ATOM 1971 O O . PRO A 1 255 ? 28.606 -6.144 -3.032 1.00 91.38 255 PRO A O 1
ATOM 1974 N N . ARG A 1 256 ? 26.633 -5.705 -2.047 1.00 90.81 256 ARG A N 1
ATOM 1975 C CA . ARG A 1 256 ? 26.952 -6.248 -0.717 1.00 90.81 256 ARG A CA 1
ATOM 1976 C C . ARG A 1 256 ? 26.260 -7.576 -0.439 1.00 90.81 256 ARG A C 1
ATOM 1978 O O . ARG A 1 256 ? 26.555 -8.197 0.580 1.00 90.81 256 ARG A O 1
ATOM 1985 N N . MET A 1 257 ? 25.344 -8.005 -1.304 1.00 87.50 257 MET A N 1
ATOM 1986 C CA . MET A 1 257 ? 24.725 -9.318 -1.176 1.00 87.50 257 MET A CA 1
ATOM 1987 C C . MET A 1 257 ? 25.691 -10.391 -1.695 1.00 87.50 257 MET A C 1
ATOM 1989 O O . MET A 1 257 ? 26.429 -10.135 -2.648 1.00 87.50 257 MET A O 1
ATOM 1993 N N . PRO A 1 258 ? 25.699 -11.597 -1.106 1.00 79.44 258 PRO A N 1
ATOM 1994 C CA . PRO A 1 258 ? 26.426 -12.723 -1.675 1.00 79.44 258 PRO A CA 1
ATOM 1995 C C . PRO A 1 258 ? 25.992 -12.972 -3.126 1.00 79.44 258 PRO A C 1
ATOM 1997 O O . PRO A 1 258 ? 24.800 -12.972 -3.439 1.00 79.44 258 PRO A O 1
ATOM 2000 N N . HIS A 1 259 ? 26.964 -13.175 -4.013 1.00 73.62 259 HIS A N 1
ATOM 2001 C CA . HIS A 1 259 ? 26.724 -13.548 -5.402 1.00 73.62 259 HIS A CA 1
ATOM 2002 C C . HIS A 1 259 ? 27.358 -14.908 -5.660 1.00 73.62 259 HIS A C 1
ATOM 2004 O O . HIS A 1 259 ? 28.581 -15.047 -5.588 1.00 73.62 259 HIS A O 1
ATOM 2010 N N . ASP A 1 260 ? 26.540 -15.897 -6.000 1.00 54.69 260 ASP A N 1
ATOM 2011 C CA . ASP A 1 260 ? 27.050 -17.188 -6.440 1.00 54.69 260 ASP A CA 1
ATOM 2012 C C . ASP A 1 260 ? 27.586 -17.046 -7.873 1.00 54.69 260 ASP A C 1
ATOM 2014 O O . ASP A 1 260 ? 26.864 -16.618 -8.769 1.00 54.69 260 ASP A O 1
ATOM 2018 N N . GLY A 1 261 ? 28.877 -17.351 -8.058 1.00 49.22 261 GLY A N 1
ATOM 2019 C CA . GLY A 1 261 ? 29.582 -17.539 -9.336 1.00 49.22 261 GLY A CA 1
ATOM 2020 C C . GLY A 1 261 ? 29.069 -16.768 -10.564 1.00 49.22 261 GLY A C 1
ATOM 2021 O O . GLY A 1 261 ? 28.228 -17.272 -11.299 1.00 49.22 261 GLY A O 1
ATOM 2022 N N . GLY A 1 262 ? 29.677 -15.612 -10.871 1.00 61.47 262 GLY A N 1
ATOM 2023 C CA . GLY A 1 262 ? 29.474 -14.900 -12.149 1.00 61.47 262 GLY A CA 1
ATOM 2024 C C . GLY A 1 262 ? 28.610 -13.633 -12.091 1.00 61.47 262 GLY A C 1
ATOM 2025 O O . GLY A 1 262 ? 28.151 -13.168 -13.131 1.00 61.47 262 GLY A O 1
ATOM 2026 N N . GLY A 1 263 ? 28.394 -13.068 -10.900 1.00 76.62 263 GLY A N 1
ATOM 2027 C CA . GLY A 1 263 ? 27.678 -11.801 -10.718 1.00 76.62 263 GLY A CA 1
ATOM 2028 C C . GLY A 1 263 ? 28.426 -10.560 -11.226 1.00 76.62 263 GLY A C 1
ATOM 2029 O O . GLY A 1 263 ? 29.607 -10.603 -11.578 1.00 76.62 263 GLY A O 1
ATOM 2030 N N . PHE A 1 264 ? 27.726 -9.424 -11.240 1.00 86.00 264 PHE A N 1
ATOM 2031 C CA . PHE A 1 264 ? 28.308 -8.129 -11.593 1.00 86.00 264 PHE A CA 1
ATOM 2032 C C . PHE A 1 264 ? 29.312 -7.658 -10.537 1.00 86.00 264 PHE A C 1
ATOM 2034 O O . PHE A 1 264 ? 29.143 -7.864 -9.337 1.00 86.00 264 PHE A O 1
ATOM 2041 N N . THR A 1 265 ? 30.369 -6.990 -10.987 1.00 89.88 265 THR A N 1
ATOM 2042 C CA . THR A 1 265 ? 31.363 -6.372 -10.108 1.00 89.88 265 THR A CA 1
ATOM 2043 C C . THR A 1 265 ? 30.799 -5.114 -9.438 1.00 89.88 265 THR A C 1
ATOM 2045 O O . THR A 1 265 ? 29.928 -4.445 -10.005 1.00 89.88 265 THR A O 1
ATOM 2048 N N . PRO A 1 266 ? 31.347 -4.697 -8.281 1.00 89.88 266 PRO A N 1
ATOM 2049 C CA . PRO A 1 266 ? 30.975 -3.428 -7.655 1.00 89.88 266 PRO A CA 1
ATOM 2050 C C . PRO A 1 266 ? 31.122 -2.202 -8.573 1.00 89.88 266 PRO A C 1
ATOM 2052 O O . PRO A 1 266 ? 30.384 -1.235 -8.419 1.00 89.88 266 PRO A O 1
ATOM 2055 N N . GLU A 1 267 ? 32.054 -2.224 -9.534 1.00 92.12 267 GLU A N 1
ATOM 2056 C CA . GLU A 1 267 ? 32.204 -1.141 -10.518 1.00 92.12 267 GLU A CA 1
ATOM 2057 C C . GLU A 1 267 ? 31.061 -1.127 -11.537 1.00 92.12 267 GLU A C 1
ATOM 2059 O O . GLU A 1 267 ? 30.504 -0.069 -11.812 1.00 92.12 267 GLU A O 1
ATOM 2064 N N . GLN A 1 268 ? 30.645 -2.293 -12.041 1.00 95.06 268 GLN A N 1
ATOM 2065 C CA . GLN A 1 268 ? 29.492 -2.387 -12.944 1.00 95.06 268 GLN A CA 1
ATOM 2066 C C . GLN A 1 268 ? 28.215 -1.880 -12.267 1.00 95.06 268 GLN A C 1
ATOM 2068 O O . GLN A 1 268 ? 27.445 -1.140 -12.876 1.00 95.06 268 GLN A O 1
ATOM 2073 N N . PHE A 1 269 ? 28.016 -2.215 -10.991 1.00 95.25 269 PHE A N 1
ATOM 2074 C CA . PHE A 1 269 ? 26.910 -1.690 -10.195 1.00 95.25 269 PHE A CA 1
ATOM 2075 C C . PHE A 1 269 ? 26.946 -0.160 -10.055 1.00 95.25 269 PHE A C 1
ATOM 2077 O O . PHE A 1 269 ? 25.933 0.496 -10.308 1.00 95.25 269 PHE A O 1
ATOM 2084 N N . ARG A 1 270 ? 28.111 0.425 -9.739 1.00 94.38 270 ARG A N 1
ATOM 2085 C CA . ARG A 1 270 ? 28.281 1.891 -9.704 1.00 94.38 270 ARG A CA 1
ATOM 2086 C C . ARG A 1 270 ? 27.982 2.537 -11.054 1.00 94.38 270 ARG A C 1
ATOM 2088 O O . ARG A 1 270 ? 27.299 3.559 -11.108 1.00 94.38 270 ARG A O 1
ATOM 2095 N N . GLN A 1 271 ? 28.452 1.936 -12.146 1.00 95.94 271 GLN A N 1
ATOM 2096 C CA . GLN A 1 271 ? 28.179 2.426 -13.494 1.00 95.94 271 GLN A CA 1
ATOM 2097 C C . GLN A 1 271 ? 26.677 2.387 -13.809 1.00 95.94 271 GLN A C 1
ATOM 2099 O O . GLN A 1 271 ? 26.143 3.361 -14.337 1.00 95.94 271 GLN A O 1
ATOM 2104 N N . ALA A 1 272 ? 25.982 1.310 -13.441 1.00 97.06 272 ALA A N 1
ATOM 2105 C CA . ALA A 1 272 ? 24.536 1.192 -13.609 1.00 97.06 272 ALA A CA 1
ATOM 2106 C C . ALA A 1 272 ? 23.760 2.226 -12.772 1.00 97.06 272 ALA A C 1
ATOM 2108 O O . ALA A 1 272 ? 22.828 2.854 -13.278 1.00 97.06 272 ALA A O 1
ATOM 2109 N N . ALA A 1 273 ? 24.169 2.474 -11.525 1.00 96.12 273 ALA A N 1
ATOM 2110 C CA . ALA A 1 273 ? 23.585 3.529 -10.695 1.00 96.12 273 ALA A CA 1
ATOM 2111 C C . ALA A 1 273 ? 23.790 4.928 -11.314 1.00 96.12 273 ALA A C 1
ATOM 2113 O O . ALA A 1 273 ? 22.864 5.744 -11.342 1.00 96.12 273 ALA A O 1
ATOM 2114 N N . ALA A 1 274 ? 24.968 5.200 -11.888 1.00 96.00 274 ALA A N 1
ATOM 2115 C CA . ALA A 1 274 ? 25.234 6.446 -12.607 1.00 96.00 274 ALA A CA 1
ATOM 2116 C C . ALA A 1 274 ? 24.396 6.575 -13.895 1.00 96.00 274 ALA A C 1
ATOM 2118 O O . ALA A 1 274 ? 23.852 7.647 -14.168 1.00 96.00 274 ALA A O 1
ATOM 2119 N N . GLN A 1 275 ? 24.234 5.488 -14.659 1.00 96.56 275 GLN A N 1
ATOM 2120 C CA . GLN A 1 275 ? 23.383 5.437 -15.858 1.00 96.56 275 GLN A CA 1
ATOM 2121 C C . GLN A 1 275 ? 21.910 5.713 -15.541 1.00 96.56 275 GLN A C 1
ATOM 2123 O O . GLN A 1 275 ? 21.252 6.441 -16.287 1.00 96.56 275 GLN A O 1
ATOM 2128 N N . LEU A 1 276 ? 21.407 5.171 -14.428 1.00 96.12 276 LEU A N 1
ATOM 2129 C CA . LEU A 1 276 ? 20.065 5.453 -13.921 1.00 96.12 276 LEU A CA 1
ATOM 2130 C C . LEU A 1 276 ? 19.881 6.956 -13.651 1.00 96.12 276 LEU A C 1
ATOM 2132 O O . LEU A 1 276 ? 18.904 7.551 -14.103 1.00 96.12 276 LEU A O 1
AT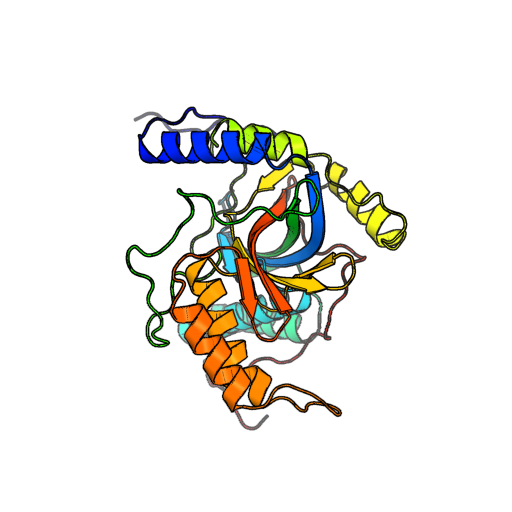OM 2136 N N . ARG A 1 277 ? 20.847 7.596 -12.975 1.00 94.69 277 ARG A N 1
ATOM 2137 C CA . ARG A 1 277 ? 20.797 9.039 -12.667 1.00 94.69 277 ARG A CA 1
ATOM 2138 C C . ARG A 1 277 ? 20.892 9.931 -13.900 1.00 94.69 277 ARG A C 1
ATOM 2140 O O . ARG A 1 277 ? 20.300 11.006 -13.909 1.00 94.69 277 ARG A O 1
ATOM 2147 N N . ALA A 1 278 ? 21.619 9.495 -14.927 1.00 95.00 278 ALA A N 1
ATOM 2148 C CA . ALA A 1 278 ? 21.768 10.226 -16.184 1.00 95.00 278 ALA A CA 1
ATOM 2149 C C . ALA A 1 278 ? 20.484 10.250 -17.035 1.00 95.00 278 ALA A C 1
ATOM 2151 O O . ALA A 1 278 ? 20.389 11.043 -17.969 1.00 95.00 278 ALA A O 1
ATOM 2152 N N . GLN A 1 279 ? 19.495 9.410 -16.710 1.00 92.88 279 GLN A N 1
ATOM 2153 C CA . GLN A 1 279 ? 18.205 9.317 -17.397 1.00 92.88 279 GLN A CA 1
ATOM 2154 C C . GLN A 1 279 ? 17.055 9.661 -16.433 1.00 92.88 279 GLN A C 1
ATOM 2156 O O . GLN A 1 279 ? 16.231 8.798 -16.093 1.00 92.88 279 GLN A O 1
ATOM 2161 N N . PRO A 1 280 ? 16.992 10.918 -15.949 1.00 84.44 280 PRO A N 1
ATOM 2162 C CA . PRO A 1 280 ? 15.931 11.338 -15.050 1.00 84.44 280 PRO A CA 1
ATOM 2163 C C . PRO A 1 280 ? 14.574 11.178 -15.742 1.00 84.44 280 PRO A C 1
ATOM 2165 O O . PRO A 1 280 ? 14.426 11.514 -16.914 1.00 84.44 280 PRO A O 1
ATOM 2168 N N . ARG A 1 281 ? 13.577 10.673 -15.006 1.00 88.94 281 ARG A N 1
ATOM 2169 C CA . ARG A 1 281 ? 12.195 10.452 -15.478 1.00 88.94 281 ARG A CA 1
ATOM 2170 C C . ARG A 1 281 ? 12.007 9.371 -16.550 1.00 88.94 281 ARG A C 1
ATOM 2172 O O . ARG A 1 281 ? 10.871 9.154 -16.969 1.00 88.94 281 ARG A O 1
ATOM 2179 N N . ALA A 1 282 ? 13.052 8.646 -16.954 1.00 93.31 282 ALA A N 1
ATOM 2180 C CA . ALA A 1 282 ? 12.854 7.464 -17.786 1.00 93.31 282 ALA A CA 1
ATOM 2181 C C . ALA A 1 282 ? 11.918 6.461 -17.082 1.00 93.31 282 ALA A C 1
ATOM 2183 O O . ALA A 1 282 ? 11.859 6.372 -15.849 1.00 93.31 282 ALA A O 1
ATOM 2184 N N . GLN A 1 283 ? 11.112 5.768 -17.884 1.00 93.19 283 GLN A N 1
ATOM 2185 C CA . GLN A 1 283 ? 10.198 4.730 -17.403 1.00 93.19 283 GLN A CA 1
ATOM 2186 C C . GLN A 1 283 ? 10.831 3.349 -17.511 1.00 93.19 283 GLN A C 1
ATOM 2188 O O . GLN A 1 283 ? 10.584 2.510 -16.657 1.00 93.19 283 GLN A O 1
ATOM 2193 N N . HIS A 1 284 ? 11.660 3.138 -18.534 1.00 96.19 284 HIS A N 1
ATOM 2194 C CA . HIS A 1 284 ? 12.331 1.878 -18.816 1.00 96.19 284 HIS A CA 1
ATOM 2195 C C . HIS A 1 284 ? 13.838 2.058 -18.688 1.00 96.19 284 HIS A C 1
ATOM 2197 O O . HIS A 1 284 ? 14.380 3.081 -19.111 1.00 96.19 284 HIS A O 1
ATOM 2203 N N . TYR A 1 285 ? 14.500 1.048 -18.140 1.00 97.19 285 TYR A N 1
ATOM 2204 C CA . TYR A 1 285 ? 15.943 1.023 -17.962 1.00 97.19 285 TYR A CA 1
ATOM 2205 C C . TYR A 1 285 ? 16.499 -0.321 -18.410 1.00 97.19 285 TYR A C 1
ATOM 2207 O O . TYR A 1 285 ? 15.937 -1.364 -18.088 1.00 97.19 285 TYR A O 1
ATOM 2215 N N . GLU A 1 286 ? 17.634 -0.295 -19.098 1.00 96.69 286 GLU A N 1
ATOM 2216 C CA . GLU A 1 286 ? 18.445 -1.478 -19.366 1.00 96.69 286 GLU A CA 1
ATOM 2217 C C . GLU A 1 286 ? 19.775 -1.305 -18.633 1.00 96.69 286 GLU A C 1
ATOM 2219 O O . GLU A 1 286 ? 20.620 -0.503 -19.028 1.00 96.69 286 GLU A O 1
ATOM 2224 N N . LEU A 1 287 ? 19.922 -1.994 -17.503 1.00 95.75 287 LEU A N 1
ATOM 2225 C CA . LEU A 1 287 ? 21.057 -1.857 -16.592 1.00 95.75 287 LEU A CA 1
ATOM 2226 C C . LEU A 1 287 ? 21.569 -3.251 -16.267 1.00 95.75 287 LEU A C 1
ATOM 2228 O O . LEU A 1 287 ? 20.780 -4.131 -15.940 1.00 95.75 287 LEU A O 1
ATOM 2232 N N . LEU A 1 288 ? 22.883 -3.466 -16.330 1.00 93.38 288 LEU A N 1
ATOM 2233 C CA . LEU A 1 288 ? 23.477 -4.776 -16.030 1.00 93.38 288 LEU A CA 1
ATOM 2234 C C . LEU A 1 288 ? 22.844 -5.916 -16.857 1.00 93.38 288 LEU A C 1
ATOM 2236 O O . LEU A 1 288 ? 22.573 -6.989 -16.335 1.00 93.38 288 LEU A O 1
ATOM 2240 N N . SER A 1 289 ? 22.560 -5.686 -18.144 1.00 91.81 289 SER A N 1
ATOM 2241 C CA . SER A 1 289 ? 21.850 -6.648 -19.019 1.00 91.81 289 SER A CA 1
ATOM 2242 C C . SER A 1 289 ? 20.476 -7.106 -18.494 1.00 91.81 289 SER A C 1
ATOM 2244 O O . SER A 1 289 ? 19.972 -8.150 -18.901 1.00 91.81 289 SER A O 1
ATOM 2246 N N . ARG A 1 290 ? 19.874 -6.343 -17.575 1.00 94.06 290 ARG A N 1
ATOM 2247 C CA . ARG A 1 290 ? 18.539 -6.559 -17.007 1.00 94.06 290 ARG A CA 1
ATOM 2248 C C . ARG A 1 290 ? 17.651 -5.394 -17.408 1.00 94.06 290 ARG A C 1
ATOM 2250 O O . ARG A 1 290 ? 18.125 -4.264 -17.552 1.00 94.06 290 ARG A O 1
ATOM 2257 N N . ARG A 1 291 ? 16.362 -5.664 -17.583 1.00 96.12 291 ARG A N 1
ATOM 2258 C CA . ARG A 1 291 ? 15.375 -4.647 -17.945 1.00 96.12 291 ARG A CA 1
ATOM 2259 C C . ARG A 1 291 ? 14.489 -4.338 -16.762 1.00 96.12 291 ARG A C 1
ATOM 2261 O O . ARG A 1 291 ? 13.972 -5.242 -16.114 1.00 96.12 291 ARG A O 1
ATOM 2268 N N . PHE A 1 292 ? 14.306 -3.053 -16.515 1.00 97.50 292 PHE A N 1
ATOM 2269 C CA . PHE A 1 292 ? 13.483 -2.542 -15.436 1.00 97.50 292 PHE A CA 1
ATOM 2270 C C . PHE A 1 292 ? 12.449 -1.573 -15.988 1.00 97.50 292 PHE A C 1
ATOM 2272 O O . PHE A 1 292 ? 12.724 -0.836 -16.937 1.00 97.50 292 PHE A O 1
ATOM 2279 N N . VAL A 1 293 ? 11.285 -1.536 -15.354 1.00 97.44 293 VAL A N 1
ATOM 2280 C CA . VAL A 1 293 ? 10.247 -0.539 -15.599 1.00 97.44 293 VAL A CA 1
ATOM 2281 C C . VAL A 1 293 ? 9.789 0.056 -14.274 1.00 97.44 293 VAL A C 1
ATOM 2283 O O . VAL A 1 293 ? 9.592 -0.660 -13.293 1.00 97.44 293 VAL A O 1
ATOM 2286 N N . VAL A 1 294 ? 9.624 1.375 -14.229 1.00 97.81 294 VAL A N 1
ATOM 2287 C CA . VAL A 1 294 ? 8.877 2.038 -13.156 1.00 97.81 294 VAL A CA 1
ATOM 2288 C C . VAL A 1 294 ? 7.402 1.866 -13.482 1.00 97.81 294 VAL A C 1
ATOM 2290 O O . VAL A 1 294 ? 6.915 2.454 -14.445 1.00 97.81 294 VAL A O 1
ATOM 2293 N N . ALA A 1 295 ? 6.712 1.034 -12.712 1.00 97.56 295 ALA A N 1
ATOM 2294 C CA . ALA A 1 295 ? 5.317 0.693 -12.931 1.00 97.56 295 ALA A CA 1
ATOM 2295 C C . ALA A 1 295 ? 4.396 1.538 -12.052 1.00 97.56 295 ALA A C 1
ATOM 2297 O O . ALA A 1 295 ? 4.702 1.804 -10.885 1.00 97.56 295 ALA A O 1
ATOM 2298 N N . ARG A 1 296 ? 3.244 1.911 -12.611 1.00 97.75 296 ARG A N 1
ATOM 2299 C CA . ARG A 1 296 ? 2.116 2.467 -11.872 1.00 97.75 296 ARG A CA 1
ATOM 2300 C C . ARG A 1 296 ? 1.265 1.314 -11.343 1.00 97.75 296 ARG A C 1
ATOM 2302 O O . ARG A 1 296 ? 0.604 0.599 -12.094 1.00 97.75 296 ARG A O 1
ATOM 2309 N N . MET A 1 297 ? 1.295 1.139 -10.033 1.00 97.31 297 MET A N 1
ATOM 2310 C CA . MET A 1 297 ? 0.601 0.085 -9.306 1.00 97.31 297 MET A CA 1
ATOM 2311 C C . MET A 1 297 ? -0.758 0.592 -8.830 1.00 97.31 297 MET A C 1
ATOM 2313 O O . MET A 1 297 ? -0.883 1.707 -8.313 1.00 97.31 297 MET A O 1
ATOM 2317 N N . THR A 1 298 ? -1.779 -0.247 -8.979 1.00 97.25 298 THR A N 1
ATOM 2318 C CA . THR A 1 298 ? -3.141 0.032 -8.519 1.00 97.25 298 THR A CA 1
ATOM 2319 C C . THR A 1 298 ? -3.489 -0.932 -7.395 1.00 97.25 298 THR A C 1
ATOM 2321 O O . THR A 1 298 ? -3.186 -2.118 -7.474 1.00 97.25 298 THR A O 1
ATOM 2324 N N . ARG A 1 299 ? -4.119 -0.433 -6.329 1.00 98.12 299 ARG A N 1
ATOM 2325 C CA . ARG A 1 299 ? -4.550 -1.256 -5.191 1.00 98.12 299 ARG A CA 1
ATOM 2326 C C . ARG A 1 299 ? -6.057 -1.158 -5.042 1.00 98.12 299 ARG A C 1
ATOM 2328 O O . ARG A 1 299 ? -6.602 -0.055 -4.961 1.00 98.12 299 ARG A O 1
ATOM 2335 N N . VAL A 1 300 ? -6.716 -2.309 -5.019 1.00 97.94 300 VAL A N 1
ATOM 2336 C CA . VAL A 1 300 ? -8.176 -2.424 -5.000 1.00 97.94 300 VAL A CA 1
ATOM 2337 C C . VAL A 1 300 ? -8.612 -2.929 -3.636 1.00 97.94 300 VAL A C 1
ATOM 2339 O O . VAL A 1 300 ? -8.406 -4.091 -3.300 1.00 97.94 300 VAL A O 1
ATOM 2342 N N . LEU A 1 301 ? -9.216 -2.051 -2.845 1.00 97.88 301 LEU A N 1
ATOM 2343 C CA . LEU A 1 301 ? -9.762 -2.381 -1.535 1.00 97.88 301 LEU A CA 1
ATOM 2344 C C . LEU A 1 301 ? -11.255 -2.676 -1.666 1.00 97.88 301 LEU A C 1
ATOM 2346 O O . LEU A 1 301 ? -11.994 -1.902 -2.277 1.00 97.88 301 LEU A O 1
ATOM 2350 N N . ARG A 1 302 ? -11.717 -3.771 -1.062 1.00 97.19 302 ARG A N 1
ATOM 2351 C CA . ARG A 1 302 ? -13.150 -4.070 -0.965 1.00 97.19 302 ARG A CA 1
ATOM 2352 C C . ARG A 1 302 ? -13.732 -3.510 0.323 1.00 97.19 302 ARG A C 1
ATOM 2354 O O . ARG A 1 302 ? -13.063 -3.476 1.354 1.00 97.19 302 ARG A O 1
ATOM 2361 N N . ILE A 1 303 ? -14.984 -3.071 0.273 1.00 95.81 303 ILE A N 1
ATOM 2362 C CA . ILE A 1 303 ? -15.693 -2.510 1.425 1.00 95.81 303 ILE A CA 1
ATOM 2363 C C . ILE A 1 303 ? -17.120 -3.059 1.509 1.00 95.81 303 ILE A C 1
ATOM 2365 O O . ILE A 1 303 ? -17.840 -3.166 0.514 1.00 95.81 303 ILE A O 1
ATOM 2369 N N . GLY A 1 304 ? -17.501 -3.459 2.720 1.00 93.88 304 GLY A N 1
ATOM 2370 C CA . GLY A 1 304 ? -18.822 -3.968 3.069 1.00 93.88 304 GLY A CA 1
ATOM 2371 C C . GLY A 1 304 ? -19.517 -3.055 4.075 1.00 93.88 304 GLY A C 1
ATOM 2372 O O . GLY A 1 304 ? -19.028 -1.974 4.407 1.00 93.88 304 GLY A O 1
ATOM 2373 N N . ALA A 1 305 ? -20.659 -3.505 4.596 1.00 90.50 305 ALA A N 1
ATOM 2374 C CA . ALA A 1 305 ? -21.432 -2.743 5.582 1.00 90.50 305 ALA A CA 1
ATOM 2375 C C . ALA A 1 305 ? -20.639 -2.446 6.871 1.00 90.50 305 ALA A C 1
ATOM 2377 O O . ALA A 1 305 ? -20.835 -1.407 7.494 1.00 90.50 305 ALA A O 1
ATOM 2378 N N . ASP A 1 306 ? -19.718 -3.337 7.243 1.00 91.00 306 ASP A N 1
ATOM 2379 C CA . ASP A 1 306 ? -18.893 -3.221 8.449 1.00 91.00 306 ASP A CA 1
ATOM 2380 C C . ASP A 1 306 ? -17.541 -2.502 8.216 1.00 91.00 306 ASP A C 1
ATOM 2382 O O . ASP A 1 306 ? -16.700 -2.392 9.117 1.00 91.00 306 ASP A O 1
ATOM 2386 N N . GLY A 1 307 ? -17.327 -1.972 7.007 1.00 94.56 307 GLY A N 1
ATOM 2387 C CA . GLY A 1 307 ? -16.099 -1.290 6.604 1.00 94.56 307 GLY A CA 1
ATOM 2388 C C . GLY A 1 307 ? -15.212 -2.127 5.676 1.00 94.56 307 GLY A C 1
ATOM 2389 O O . GLY A 1 307 ? -15.707 -3.051 5.023 1.00 94.56 307 GLY A O 1
ATOM 2390 N N . PRO A 1 308 ? -13.925 -1.754 5.543 1.00 97.31 308 PRO A N 1
ATOM 2391 C CA . PRO A 1 308 ? -12.967 -2.432 4.679 1.00 97.31 308 PRO A CA 1
ATOM 2392 C C . PRO A 1 308 ? -12.882 -3.934 4.946 1.00 97.31 308 PRO A C 1
ATOM 2394 O O . PRO A 1 308 ? -13.019 -4.377 6.093 1.00 97.31 308 PRO A O 1
ATOM 2397 N N . GLU A 1 309 ? -12.627 -4.691 3.882 1.00 98.19 309 GLU A N 1
ATOM 2398 C CA . GLU A 1 309 ? -12.301 -6.111 3.953 1.00 98.19 309 GLU A CA 1
ATOM 2399 C C . GLU A 1 309 ? -11.017 -6.308 4.773 1.00 98.19 309 GLU A C 1
ATOM 2401 O O . GLU A 1 309 ? -10.034 -5.587 4.586 1.00 98.19 309 GLU A O 1
ATOM 2406 N N . GLY A 1 310 ? -11.051 -7.260 5.707 1.00 98.31 310 GLY A N 1
ATOM 2407 C CA . GLY A 1 310 ? -9.873 -7.703 6.451 1.00 98.31 310 GLY A CA 1
ATOM 2408 C C . GLY A 1 310 ? -9.154 -8.865 5.759 1.00 98.31 310 GLY A C 1
ATOM 2409 O O . GLY A 1 310 ? -9.479 -9.204 4.619 1.00 98.31 310 GLY A O 1
ATOM 2410 N N . PRO A 1 311 ? -8.181 -9.493 6.431 1.00 98.25 311 PRO A N 1
ATOM 2411 C CA . PRO A 1 311 ? -7.544 -10.705 5.930 1.00 98.25 311 PRO A CA 1
ATOM 2412 C C . PRO A 1 311 ? -8.556 -11.824 5.671 1.00 98.25 311 PRO A C 1
ATOM 2414 O O . PRO A 1 311 ? -9.519 -12.008 6.420 1.00 98.25 311 PRO A O 1
ATOM 2417 N N . ARG A 1 312 ? -8.338 -12.571 4.591 1.00 97.62 312 ARG A N 1
ATOM 2418 C CA . ARG A 1 312 ? -9.096 -13.779 4.254 1.00 97.62 312 ARG A CA 1
ATOM 2419 C C . ARG A 1 312 ? -8.488 -14.992 4.960 1.00 97.62 312 ARG A C 1
ATOM 2421 O O . ARG A 1 312 ? -7.283 -14.995 5.201 1.00 97.62 312 ARG A O 1
ATOM 2428 N N . PRO A 1 313 ? -9.267 -16.055 5.222 1.00 97.00 313 PRO A N 1
ATOM 2429 C CA . PRO A 1 313 ? -8.732 -17.312 5.750 1.00 97.00 313 PRO A CA 1
ATOM 2430 C C . PRO A 1 313 ? -7.561 -17.889 4.940 1.00 97.00 313 PRO A C 1
ATOM 2432 O O . PRO A 1 313 ? -6.666 -18.497 5.520 1.00 97.00 313 PRO A O 1
ATOM 2435 N N . SER A 1 314 ? -7.555 -17.692 3.618 1.00 96.50 314 SER A N 1
ATOM 2436 C CA . SER A 1 314 ? -6.469 -18.126 2.735 1.00 96.50 314 SER A CA 1
ATOM 2437 C C . SER A 1 314 ? -5.217 -17.236 2.749 1.00 96.50 314 SER A C 1
ATOM 2439 O O . SER A 1 314 ? -4.230 -17.578 2.098 1.00 96.50 314 SER A O 1
ATOM 2441 N N . ASP A 1 315 ? -5.264 -16.060 3.383 1.00 97.25 315 ASP A N 1
ATOM 2442 C CA . ASP A 1 315 ? -4.109 -15.163 3.466 1.00 97.25 315 ASP A CA 1
ATOM 2443 C C . ASP A 1 315 ? -3.107 -15.707 4.501 1.00 97.25 315 ASP A C 1
ATOM 2445 O O . ASP A 1 315 ? -3.478 -16.130 5.596 1.00 97.25 315 ASP A O 1
ATOM 2449 N N . VAL A 1 316 ? -1.822 -15.726 4.142 1.00 94.12 316 VAL A N 1
ATOM 2450 C CA . VAL A 1 316 ? -0.773 -16.381 4.936 1.00 94.12 316 VAL A CA 1
ATOM 2451 C C . VAL A 1 316 ? -0.013 -15.352 5.763 1.00 94.12 316 VAL A C 1
ATOM 2453 O O . VAL A 1 316 ? 0.496 -14.369 5.229 1.00 94.12 316 VAL A O 1
ATOM 2456 N N . ASP A 1 317 ? 0.108 -15.615 7.061 1.00 94.12 317 ASP A N 1
ATOM 2457 C CA . ASP A 1 317 ? 0.988 -14.864 7.953 1.00 94.12 317 ASP A CA 1
ATOM 2458 C C . ASP A 1 317 ? 2.442 -15.322 7.789 1.00 94.12 317 ASP A C 1
ATOM 2460 O O . ASP A 1 317 ? 2.734 -16.521 7.804 1.00 94.12 317 ASP A O 1
ATOM 2464 N N . ALA A 1 318 ? 3.362 -14.366 7.648 1.00 90.81 318 ALA A N 1
ATOM 2465 C CA . ALA A 1 318 ? 4.792 -14.653 7.537 1.00 90.81 318 ALA A CA 1
ATOM 2466 C C . ALA A 1 318 ? 5.437 -15.006 8.891 1.00 90.81 318 ALA A C 1
ATOM 2468 O O . ALA A 1 318 ? 6.489 -15.648 8.930 1.00 90.81 318 ALA A O 1
ATOM 2469 N N . SER A 1 319 ? 4.809 -14.593 9.992 1.00 93.69 319 SER A N 1
ATOM 2470 C CA . SER A 1 319 ? 5.270 -14.793 11.364 1.00 93.69 319 SER A CA 1
ATOM 2471 C C . SER A 1 319 ? 4.092 -14.985 12.318 1.00 93.69 319 SER A C 1
ATOM 2473 O O . SER A 1 319 ? 2.954 -14.622 12.016 1.00 93.69 319 SER A O 1
ATOM 2475 N N . ASP A 1 320 ? 4.371 -15.564 13.484 1.00 96.44 320 ASP A N 1
ATOM 2476 C CA . ASP A 1 320 ? 3.413 -15.608 14.586 1.00 96.44 320 ASP A CA 1
ATOM 2477 C C . ASP A 1 320 ? 3.405 -14.286 15.373 1.00 96.44 320 ASP A C 1
ATOM 2479 O O . ASP A 1 320 ? 4.394 -13.545 15.331 1.00 96.44 320 ASP A O 1
ATOM 2483 N N . PRO A 1 321 ? 2.310 -13.984 16.100 1.00 97.44 321 PRO A N 1
ATOM 2484 C CA . PRO A 1 321 ? 2.270 -12.877 17.050 1.00 97.44 321 PRO A CA 1
ATOM 2485 C C . PRO A 1 321 ? 3.436 -12.915 18.044 1.00 97.44 321 PRO A C 1
ATOM 2487 O O . PRO A 1 321 ? 3.863 -13.990 18.475 1.00 97.44 321 PRO A O 1
ATOM 2490 N N . GLY A 1 322 ? 3.931 -11.737 18.424 1.00 95.81 322 GLY A N 1
ATOM 2491 C CA . GLY A 1 322 ? 5.046 -11.626 19.355 1.00 95.81 322 GLY A CA 1
ATOM 2492 C C . GLY A 1 322 ? 5.203 -10.242 19.976 1.00 95.81 322 GLY A C 1
ATOM 2493 O O . GLY A 1 322 ? 4.519 -9.277 19.633 1.00 95.81 322 GLY A O 1
ATOM 2494 N N . GLU A 1 323 ? 6.122 -10.154 20.929 1.00 96.19 323 GLU A N 1
ATOM 2495 C CA . GLU A 1 323 ? 6.487 -8.902 21.585 1.00 96.19 323 GLU A CA 1
ATOM 2496 C C . GLU A 1 323 ? 7.333 -8.023 20.653 1.00 96.19 323 GLU A C 1
ATOM 2498 O O . GLU A 1 323 ? 8.365 -8.457 20.147 1.00 96.19 323 GLU A O 1
ATOM 2503 N N . GLN A 1 324 ? 6.883 -6.784 20.417 1.00 95.38 324 GLN A N 1
ATOM 2504 C CA . GLN A 1 324 ? 7.545 -5.828 19.512 1.00 95.38 324 GLN A CA 1
ATOM 2505 C C . GLN A 1 324 ? 8.290 -4.716 20.260 1.00 95.38 324 GLN A C 1
ATOM 2507 O O . GLN A 1 324 ? 9.212 -4.107 19.719 1.00 95.38 324 GLN A O 1
ATOM 2512 N N . HIS A 1 325 ? 7.873 -4.422 21.494 1.00 96.38 325 HIS A N 1
ATOM 2513 C CA . HIS A 1 325 ? 8.389 -3.324 22.311 1.00 96.38 325 HIS A CA 1
ATOM 2514 C C . HIS A 1 325 ? 8.605 -3.804 23.735 1.00 96.38 325 HIS A C 1
ATOM 2516 O O . HIS A 1 325 ? 7.828 -4.619 24.220 1.00 96.38 325 HIS A O 1
ATOM 2522 N N . ALA A 1 326 ? 9.595 -3.222 24.412 1.00 96.12 326 ALA A N 1
ATOM 2523 C CA . ALA A 1 326 ? 9.851 -3.485 25.821 1.00 96.12 326 ALA A CA 1
ATOM 2524 C C . ALA A 1 326 ? 8.582 -3.273 26.680 1.00 96.12 326 ALA A C 1
ATOM 2526 O O . ALA A 1 326 ? 7.807 -2.334 26.421 1.00 96.12 326 ALA A O 1
ATOM 2527 N N . PRO A 1 327 ? 8.369 -4.099 27.719 1.00 94.56 327 PRO A N 1
ATOM 2528 C CA . PRO A 1 327 ? 7.178 -4.019 28.541 1.00 94.56 327 PRO A CA 1
ATOM 2529 C C . PRO A 1 327 ? 7.104 -2.680 29.275 1.00 94.56 327 PRO A C 1
ATOM 2531 O O . PRO A 1 327 ? 8.105 -2.100 29.699 1.00 94.56 327 PRO A O 1
ATOM 2534 N N . MET A 1 328 ? 5.878 -2.194 29.440 1.00 96.44 328 MET A N 1
ATOM 2535 C CA . MET A 1 328 ? 5.573 -0.945 30.127 1.00 96.44 328 MET A CA 1
ATOM 2536 C C . MET A 1 328 ? 4.530 -1.204 31.204 1.00 96.44 328 MET A C 1
ATOM 2538 O O . MET A 1 328 ? 3.577 -1.948 30.970 1.00 96.44 328 MET A O 1
ATOM 2542 N N . ASP A 1 329 ? 4.689 -0.592 32.374 1.00 94.94 329 ASP A N 1
ATOM 2543 C CA . ASP A 1 329 ? 3.661 -0.634 33.413 1.00 94.94 329 ASP A CA 1
ATOM 2544 C C . ASP A 1 329 ? 2.620 0.489 33.271 1.00 94.94 329 ASP A C 1
ATOM 2546 O O . ASP A 1 329 ? 2.732 1.413 32.462 1.00 94.94 329 ASP A O 1
ATOM 2550 N N . GLU A 1 330 ? 1.552 0.413 34.068 1.00 93.88 330 GLU A N 1
ATOM 2551 C CA . GLU A 1 330 ? 0.466 1.398 34.025 1.00 93.88 330 GLU A CA 1
ATOM 2552 C C . GLU A 1 330 ? 0.867 2.790 34.541 1.00 93.88 330 GLU A C 1
ATOM 2554 O O . GLU A 1 330 ? 0.117 3.745 34.322 1.00 93.88 330 GLU A O 1
ATOM 2559 N N . ASP A 1 331 ? 2.043 2.932 35.156 1.00 94.75 331 ASP A N 1
ATOM 2560 C CA . ASP A 1 331 ? 2.625 4.213 35.562 1.00 94.75 331 ASP A CA 1
ATOM 2561 C C . ASP A 1 331 ? 3.497 4.833 34.445 1.00 94.75 331 ASP A C 1
ATOM 2563 O O . ASP A 1 331 ? 3.864 6.004 34.532 1.00 94.75 331 ASP A O 1
ATOM 2567 N N . GLY A 1 332 ? 3.722 4.106 33.343 1.00 92.94 332 GLY A N 1
ATOM 2568 C CA . GLY A 1 332 ? 4.475 4.563 32.171 1.00 92.94 332 GLY A CA 1
ATOM 2569 C C . GLY A 1 332 ? 5.969 4.239 32.228 1.00 92.94 332 GLY A C 1
ATOM 2570 O O . GLY A 1 332 ? 6.730 4.736 31.397 1.00 92.94 332 GLY A O 1
ATOM 2571 N N . THR A 1 333 ? 6.403 3.412 33.183 1.00 96.00 333 THR A N 1
ATOM 2572 C CA . THR A 1 333 ? 7.801 2.972 33.280 1.00 96.00 333 THR A CA 1
ATOM 2573 C C . THR A 1 333 ? 8.051 1.850 32.280 1.00 96.00 333 THR A C 1
ATOM 2575 O O . THR A 1 333 ? 7.309 0.870 32.251 1.00 96.00 333 THR A O 1
ATOM 2578 N N . ILE A 1 334 ? 9.097 1.996 31.464 1.00 96.62 334 ILE A N 1
ATOM 2579 C CA . ILE A 1 334 ? 9.528 0.994 30.480 1.00 96.62 334 ILE A CA 1
ATOM 2580 C C . ILE A 1 334 ? 10.633 0.137 31.100 1.00 96.62 334 ILE A C 1
ATOM 2582 O O . ILE A 1 334 ? 11.610 0.677 31.623 1.00 96.62 334 ILE A O 1
ATOM 2586 N N . HIS A 1 335 ? 10.493 -1.183 31.004 1.00 93.88 335 HIS A N 1
ATOM 2587 C CA . HIS A 1 335 ? 11.404 -2.165 31.590 1.00 93.88 335 HIS A CA 1
ATOM 2588 C C . HIS A 1 335 ? 12.229 -2.826 30.482 1.00 93.88 335 HIS A C 1
ATOM 2590 O O . HIS A 1 335 ? 11.674 -3.518 29.639 1.00 93.88 335 HIS A O 1
ATOM 2596 N N . TYR A 1 336 ? 13.546 -2.604 30.466 1.00 88.38 336 TYR A N 1
ATOM 2597 C CA . TYR A 1 336 ? 14.443 -3.108 29.409 1.00 88.38 336 TYR A CA 1
ATOM 2598 C C . TYR A 1 336 ? 15.127 -4.444 29.745 1.00 88.38 336 TYR A C 1
ATOM 2600 O O . TYR A 1 336 ? 15.761 -5.028 28.873 1.00 88.38 336 TYR A O 1
ATOM 2608 N N . ASP A 1 337 ? 14.992 -4.920 30.985 1.00 73.44 337 ASP A N 1
ATOM 2609 C CA . ASP A 1 337 ? 15.712 -6.085 31.523 1.00 73.44 337 ASP A CA 1
ATOM 2610 C C . ASP A 1 337 ? 14.815 -7.336 31.676 1.00 73.44 337 ASP A C 1
ATOM 2612 O O . ASP A 1 337 ? 15.084 -8.181 32.533 1.00 73.44 337 ASP A O 1
ATOM 2616 N N . ALA A 1 338 ? 13.720 -7.424 30.911 1.00 55.94 338 ALA A N 1
ATOM 2617 C CA . ALA A 1 338 ? 12.734 -8.508 31.004 1.00 55.94 338 ALA A CA 1
ATOM 2618 C C . ALA A 1 338 ? 13.083 -9.721 30.129 1.00 55.94 338 ALA A C 1
ATOM 2620 O O . ALA A 1 338 ? 13.468 -9.513 28.955 1.00 55.94 338 ALA A O 1
#

Sequence (338 aa):
MGSDEKPDWPVWATLVSPPDHPVTAAAEADARDAAARFGHFVVRGPVFGLAARAEGQRSWRVLTAVSSGDPQSARDSMQSKLWFRAKDEAENRIQRRELLRAVKRLESERVDDMTVLGVRYKVVRADEIVYTHDGAVEGPRPTDPEPADPEWGTAHRGPALDDGLVIDPATPVSPMAAAERHALGGLHYTATRYPADVRADSAHALHTHPAVIVLPAAFAVLEETPGAWTPIGALHSTAQEARKQLHFQLDWLWPRMPHDGGGFTPEQFRQAAAQLRAQPRAQHYELLSRRFVVARMTRVLRIGADGPEGPRPSDVDASDPGEQHAPMDEDGTIHYDA

pLDDT: mean 92.16, std 10.66, range [33.44, 98.81]

Secondary structure (DSSP, 8-state):
----------TT---B----SHHHHHHHHHHHHHHHH--EEEEEEEEEEEEEEETT--SEEEEEEEEESSHHHHHHHHHHHHHHIIIII--SHHHHHHHHHHHHHHTTS--SEEEETTEEEEEEEEEEEEEEETTEEP---TTS---SS----SS---PPTTTT-EE-TTS-B-HHHHHHHHHHHT-----TTS-HHHHHHHHHHHHHS-EEEEPPPEEEEEEEETTEEEE-S--BSSHHHHHHHHHHIIIIIGGGS---SSPPPHHHHHHHHHHHHHSTT-SEEEETTEEEEEEEEEEEEEEETTEE----TTPPPSS-----S--B-TT--B-S--

Radius of gyration: 22.0 Å; chains: 1; bounding box: 62×51×61 Å